Protein 1URX (pdb70)

GO terms:
  GO:0005576 extracellular region (C, IDA)
  GO:0033916 beta-agarase activity (F, IDA)
  GO:0005975 carbohydrate metabolic process (P, IDA)

CATH classification: 2.60.120.200

Structure (mmCIF, N/CA/C/O backbone):
data_1URX
#
_entry.id   1URX
#
_cell.length_a   51.380
_cell.length_b   51.380
_cell.length_c   205.360
_cell.angle_alpha   90.00
_cell.angle_beta   90.00
_cell.angle_gamma   120.00
#
_symmetry.space_group_name_H-M   'P 32 2 1'
#
loop_
_entity.id
_entity.type
_entity.pdbx_description
1 polymer 'BETA-AGARASE A'
2 branched 3,6-anhydro-alpha-L-galactopyranose-(1-3)-beta-D-galactopyranose-(1-4)-3,6-anhydro-alpha-L-galactopyranose-(1-3)-alpha-D-galactopyranose
3 branched 3,6-anhydro-alpha-L-galactopyranose-(1-3)-beta-D-galactopyranose-(1-4)-3,6-anhydro-alpha-L-galactopyranose-(1-3)-beta-D-galactopyranose-(1-4)-3,6-anhydro-alpha-L-galactopyranose-(1-3)-beta-D-galactopyranose-(1-4)-3,6-anhydro-alpha-L-galactopyranose
4 non-polymer 'CALCIUM ION'
5 water water
#
loop_
_atom_site.group_PDB
_atom_site.id
_atom_site.type_symbol
_atom_site.label_atom_id
_atom_site.label_alt_id
_atom_site.label_comp_id
_atom_site.label_asym_id
_atom_site.label_entity_id
_atom_site.label_seq_id
_atom_site.pdbx_PDB_ins_code
_atom_site.Cartn_x
_atom_site.Cartn_y
_atom_site.Cartn_z
_atom_site.occupancy
_atom_site.B_iso_or_equiv
_atom_site.auth_seq_id
_atom_site.auth_comp_id
_atom_site.auth_asym_id
_atom_site.auth_atom_id
_atom_site.pdbx_PDB_model_num
ATOM 1 N N . GLN A 1 5 ? -1.139 44.264 8.640 1.00 21.00 21 GLN A N 1
ATOM 2 C CA . GLN A 1 5 ? -0.577 43.227 9.577 1.00 20.88 21 GLN A CA 1
ATOM 3 C C . GLN A 1 5 ? -0.425 43.733 11.019 1.00 20.34 21 GLN A C 1
ATOM 4 O O . GLN A 1 5 ? -0.320 44.931 11.281 1.00 19.87 21 GLN A O 1
ATOM 10 N N . ASP A 1 6 ? -0.342 42.795 11.977 1.00 19.92 22 ASP A N 1
ATOM 11 C CA . ASP A 1 6 ? -0.227 43.157 13.386 1.00 19.80 22 ASP A CA 1
ATOM 12 C C . ASP A 1 6 ? 0.946 44.036 13.741 1.00 19.34 22 ASP A C 1
ATOM 13 O O . ASP A 1 6 ? 0.859 44.837 14.656 1.00 19.81 22 ASP A O 1
ATOM 18 N N . TRP A 1 7 ? 2.045 43.852 13.019 1.00 19.12 23 TRP A N 1
ATOM 19 C CA . TRP A 1 7 ? 3.281 44.579 13.266 1.00 19.30 23 TRP A CA 1
ATOM 20 C C . TRP A 1 7 ? 3.387 45.906 12.509 1.00 20.54 23 TRP A C 1
ATOM 21 O O . TRP A 1 7 ? 4.422 46.572 12.539 1.00 19.31 23 TRP A O 1
ATOM 32 N N . ASN A 1 8 ? 2.319 46.301 11.818 1.00 21.53 24 ASN A N 1
ATOM 33 C CA . ASN A 1 8 ? 2.328 47.594 11.126 1.00 23.06 24 ASN A CA 1
ATOM 34 C C . ASN A 1 8 ? 2.803 48.711 12.048 1.00 22.21 24 ASN A C 1
ATOM 35 O O . ASN A 1 8 ? 2.290 48.859 13.166 1.00 23.19 24 ASN A O 1
ATOM 40 N N . GLY A 1 9 ? 3.822 49.463 11.608 1.00 23.05 25 GLY A N 1
ATOM 41 C CA . GLY A 1 9 ? 4.360 50.600 12.348 1.00 23.24 25 GLY A CA 1
ATOM 42 C C . GLY A 1 9 ? 5.415 50.296 13.413 1.00 22.89 25 GLY A C 1
ATOM 43 O O . GLY A 1 9 ? 5.982 51.222 14.037 1.00 23.20 25 GLY A O 1
ATOM 44 N N . ILE A 1 10 ? 5.684 49.007 13.626 1.00 21.93 26 ILE A N 1
ATOM 45 C CA . ILE A 1 10 ? 6.752 48.596 14.534 1.00 21.34 26 ILE A CA 1
ATOM 46 C C . ILE A 1 10 ? 8.033 48.494 13.703 1.00 20.71 26 ILE A C 1
ATOM 47 O O . ILE A 1 10 ? 8.099 47.676 12.800 1.00 21.30 26 ILE A O 1
ATOM 52 N N . PRO A 1 11 ? 9.050 49.305 13.980 1.00 21.08 27 PRO A N 1
ATOM 53 C CA . PRO A 1 11 ? 10.269 49.265 13.163 1.00 21.76 27 PRO A CA 1
ATOM 54 C C . PRO A 1 11 ? 10.974 47.911 13.260 1.00 21.11 27 PRO A C 1
ATOM 55 O O . PRO A 1 11 ? 10.895 47.247 14.300 1.00 20.40 27 PRO A O 1
ATOM 59 N N . VAL A 1 12 ? 11.697 47.554 12.221 1.00 20.04 28 VAL A N 1
ATOM 60 C CA . VAL A 1 12 ? 12.675 46.468 12.327 1.00 20.27 28 VAL A CA 1
ATOM 61 C C . VAL A 1 12 ? 13.905 47.024 13.070 1.00 20.67 28 VAL A C 1
ATOM 62 O O . VAL A 1 12 ? 14.447 48.064 12.660 1.00 21.05 28 VAL A O 1
ATOM 66 N N . PRO A 1 13 ? 14.322 46.403 14.185 1.00 20.19 29 PRO A N 1
ATOM 67 C CA . PRO A 1 13 ? 15.373 46.963 15.043 1.00 20.42 29 PRO A CA 1
ATOM 68 C C . PRO A 1 13 ? 16.816 46.822 14.538 1.00 19.92 29 PRO A C 1
ATOM 69 O O . PRO A 1 13 ? 17.690 47.564 15.007 1.00 20.36 29 PRO A O 1
ATOM 73 N N . ALA A 1 14 ? 17.039 45.890 13.623 1.00 20.44 30 ALA A N 1
ATOM 74 C CA . ALA A 1 14 ? 18.342 45.674 13.009 1.00 20.62 30 ALA A CA 1
ATOM 75 C C . ALA A 1 14 ? 18.616 46.723 11.945 1.00 22.20 30 ALA A C 1
ATOM 76 O O . ALA A 1 14 ? 17.703 47.324 11.374 1.00 21.60 30 ALA A O 1
ATOM 78 N N . ASN A 1 15 ? 19.904 46.906 11.686 1.00 23.96 31 ASN A N 1
ATOM 79 C CA . ASN A 1 15 ? 20.397 47.883 10.721 1.00 25.35 31 ASN A CA 1
ATOM 80 C C . ASN A 1 15 ? 20.555 47.200 9.354 1.00 25.36 31 ASN A C 1
ATOM 81 O O . ASN A 1 15 ? 21.397 46.299 9.178 1.00 26.40 31 ASN A O 1
ATOM 86 N N . PRO A 1 16 ? 19.773 47.632 8.371 1.00 26.28 32 PRO A N 1
ATOM 87 C CA . PRO A 1 16 ? 19.772 47.009 7.043 1.00 26.33 32 PRO A CA 1
ATOM 88 C C . PRO A 1 16 ? 20.960 47.457 6.185 1.00 27.20 32 PRO A C 1
ATOM 89 O O . PRO A 1 16 ? 21.136 46.920 5.105 1.00 26.91 32 PRO A O 1
ATOM 93 N N . GLY A 1 17 ? 21.712 48.440 6.671 1.00 28.82 33 GLY A N 1
ATOM 94 C CA . GLY A 1 17 ? 22.849 49.005 5.946 1.00 30.30 33 GLY A CA 1
ATOM 95 C C . GLY A 1 17 ? 22.542 50.432 5.557 1.00 31.43 33 GLY A C 1
ATOM 96 O O . GLY A 1 17 ? 21.373 50.822 5.509 1.00 31.82 33 GLY A O 1
ATOM 97 N N . ASN A 1 18 ? 23.584 51.225 5.302 1.00 32.91 34 ASN A N 1
ATOM 98 C CA . ASN A 1 18 ? 23.386 52.584 4.799 1.00 34.02 34 ASN A CA 1
ATOM 99 C C . ASN A 1 18 ? 22.741 52.539 3.436 1.00 33.51 34 ASN A C 1
ATOM 100 O O . ASN A 1 18 ? 23.105 51.708 2.607 1.00 33.62 34 ASN A O 1
ATOM 105 N N . GLY A 1 19 ? 21.779 53.433 3.210 1.00 33.39 35 GLY A N 1
ATOM 106 C CA . GLY A 1 19 ? 21.035 53.461 1.959 1.00 32.77 35 GLY A CA 1
ATOM 107 C C . GLY A 1 19 ? 20.215 52.227 1.660 1.00 32.16 35 GLY A C 1
ATOM 108 O O . GLY A 1 19 ? 19.893 51.935 0.492 1.00 31.71 35 GLY A O 1
ATOM 109 N N . MET A 1 20 ? 19.869 51.499 2.727 1.00 31.11 36 MET A N 1
ATOM 110 C CA . MET A 1 20 ? 19.051 50.290 2.626 1.00 30.28 36 MET A CA 1
ATOM 111 C C . MET A 1 20 ? 17.826 50.397 3.526 1.00 28.79 36 MET A C 1
ATOM 112 O O . MET A 1 20 ? 17.786 51.190 4.490 1.00 28.77 36 MET A O 1
ATOM 121 N N . THR A 1 21 ? 16.835 49.585 3.198 1.00 27.57 37 THR A N 1
ATOM 122 C CA . THR A 1 21 ? 15.649 49.397 4.031 1.00 27.30 37 THR A CA 1
ATOM 123 C C . THR A 1 21 ? 15.232 47.915 4.105 1.00 26.38 37 THR A C 1
ATOM 124 O O . THR A 1 21 ? 15.831 47.059 3.478 1.00 26.88 37 THR A O 1
ATOM 128 N N . TRP A 1 22 ? 14.205 47.619 4.888 1.00 24.97 38 TRP A N 1
ATOM 129 C CA . TRP A 1 22 ? 13.755 46.233 5.069 1.00 23.76 38 TRP A CA 1
ATOM 130 C C . TRP A 1 22 ? 12.515 45.962 4.272 1.00 23.95 38 TRP A C 1
ATOM 131 O O . TRP A 1 22 ? 11.585 46.784 4.264 1.00 23.97 38 TRP A O 1
ATOM 142 N N . GLN A 1 23 ? 12.475 44.781 3.685 1.00 22.53 39 GLN A N 1
ATOM 143 C CA . GLN A 1 23 ? 11.374 44.318 2.895 1.00 22.88 39 GLN A CA 1
ATOM 144 C C . GLN A 1 23 ? 10.807 42.994 3.398 1.00 21.66 39 GLN A C 1
ATOM 145 O O . GLN A 1 23 ? 11.522 41.975 3.469 1.00 20.11 39 GLN A O 1
ATOM 151 N N . LEU A 1 24 ? 9.509 42.998 3.698 1.00 20.50 40 LEU A N 1
ATOM 152 C CA . LEU A 1 24 ? 8.812 41.801 4.200 1.00 19.85 40 LEU A CA 1
ATOM 153 C C . LEU A 1 24 ? 8.888 40.646 3.207 1.00 18.70 40 LEU A C 1
ATOM 154 O O . LEU A 1 24 ? 8.729 40.835 1.997 1.00 19.23 40 LEU A O 1
ATOM 159 N N . GLN A 1 25 ? 9.161 39.442 3.719 1.00 18.43 41 GLN A N 1
ATOM 160 C CA . GLN A 1 25 ? 9.058 38.184 2.972 1.00 17.20 41 GLN A CA 1
ATOM 161 C C . GLN A 1 25 ? 7.692 37.570 3.253 1.00 17.98 41 GLN A C 1
ATOM 162 O O . GLN A 1 25 ? 7.468 36.979 4.315 1.00 16.92 41 GLN A O 1
ATOM 168 N N . ASP A 1 26 ? 6.767 37.728 2.304 1.00 18.84 42 ASP A N 1
ATOM 169 C CA . ASP A 1 26 ? 5.366 37.357 2.534 1.00 19.56 42 ASP A CA 1
ATOM 170 C C . ASP A 1 26 ? 5.173 35.902 2.902 1.00 18.73 42 ASP A C 1
ATOM 171 O O . ASP A 1 26 ? 4.307 35.596 3.721 1.00 18.83 42 ASP A O 1
ATOM 176 N N . ASN A 1 27 ? 5.956 34.997 2.306 1.00 18.07 43 ASN A N 1
ATOM 177 C CA . ASN A 1 27 ? 5.659 33.580 2.370 1.00 17.57 43 ASN A CA 1
ATOM 178 C C . ASN A 1 27 ? 6.126 32.894 3.660 1.00 15.86 43 ASN A C 1
ATOM 179 O O . ASN A 1 27 ? 5.892 31.721 3.846 1.00 15.78 43 ASN A O 1
ATOM 184 N N . VAL A 1 28 ? 6.755 33.661 4.535 1.00 15.04 44 VAL A N 1
ATOM 185 C CA . VAL A 1 28 ? 7.166 33.139 5.843 1.00 14.84 44 VAL A CA 1
ATOM 186 C C . VAL A 1 28 ? 6.757 34.087 6.953 1.00 14.34 44 VAL A C 1
ATOM 187 O O . VAL A 1 28 ? 7.268 34.008 8.059 1.00 13.61 44 VAL A O 1
ATOM 191 N N . SER A 1 29 ? 5.842 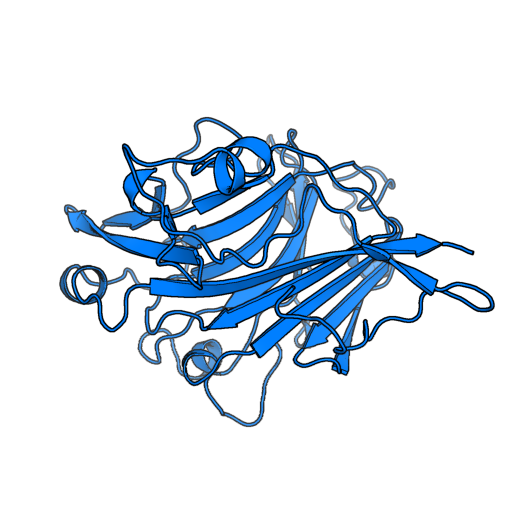35.018 6.653 1.00 13.91 45 SER A N 1
ATOM 192 C CA . SER A 1 29 ? 5.301 35.931 7.617 1.00 13.67 45 SER A CA 1
ATOM 193 C C . SER A 1 29 ? 3.785 35.630 7.748 1.00 14.09 45 SER A C 1
ATOM 194 O O . SER A 1 29 ? 3.130 35.210 6.795 1.00 14.32 45 SER A O 1
ATOM 197 N N . ASP A 1 30 ? 3.259 35.834 8.936 1.00 13.78 46 ASP A N 1
ATOM 198 C CA . ASP A 1 30 ? 1.851 35.510 9.207 1.00 14.18 46 ASP A CA 1
ATOM 199 C C . ASP A 1 30 ? 1.397 36.243 10.486 1.00 15.12 46 ASP A C 1
ATOM 200 O O . ASP A 1 30 ? 2.095 36.244 11.516 1.00 13.95 46 ASP A O 1
ATOM 205 N N . SER A 1 31 ? 0.260 36.944 10.411 1.00 14.64 47 SER A N 1
ATOM 206 C CA . SER A 1 31 ? -0.350 37.535 11.603 1.00 14.57 47 SER A CA 1
ATOM 207 C C . SER A 1 31 ? -1.259 36.518 12.318 1.00 14.41 47 SER A C 1
ATOM 208 O O . SER A 1 31 ? -1.722 36.806 13.415 1.00 14.72 47 SER A O 1
ATOM 211 N N . PHE A 1 32 ? -1.487 35.373 11.696 1.00 14.79 48 PHE A N 1
ATOM 212 C CA . PHE A 1 32 ? -2.287 34.247 12.248 1.00 15.19 48 PHE A CA 1
ATOM 213 C C . PHE A 1 32 ? -3.722 34.699 12.611 1.00 17.39 48 PHE A C 1
ATOM 214 O O . PHE A 1 32 ? -4.362 34.149 13.516 1.00 17.78 48 PHE A O 1
ATOM 222 N N . ASN A 1 33 ? -4.219 35.710 11.897 1.00 17.37 49 ASN A N 1
ATOM 223 C CA . ASN A 1 33 ? -5.544 36.243 12.203 1.00 18.90 49 ASN A CA 1
ATOM 224 C C . ASN A 1 33 ? -6.626 35.480 11.440 1.00 18.85 49 ASN A C 1
ATOM 225 O O . ASN A 1 33 ? -7.390 36.063 10.631 1.00 20.23 49 ASN A O 1
ATOM 230 N N . TYR A 1 34 ? -6.671 34.175 11.691 1.00 18.31 50 TYR A N 1
ATOM 231 C CA . TYR A 1 34 ? -7.652 33.256 11.137 1.00 18.25 50 TYR A CA 1
ATOM 232 C C . TYR A 1 34 ? -7.814 32.071 12.081 1.00 18.49 50 TYR A C 1
ATOM 233 O O . TYR A 1 34 ? -6.959 31.794 12.951 1.00 17.16 50 TYR A O 1
ATOM 242 N N . THR A 1 35 ? -8.934 31.375 11.949 1.00 18.39 51 THR A N 1
ATOM 243 C CA . THR A 1 35 ? -9.209 30.232 12.794 1.00 17.54 51 THR A CA 1
ATOM 244 C C . THR A 1 35 ? -8.932 28.941 12.047 1.00 18.45 51 THR A C 1
ATOM 245 O O . THR A 1 35 ? -9.397 28.742 10.942 1.00 19.53 51 THR A O 1
ATOM 249 N N . SER A 1 36 ? -8.174 28.035 12.658 1.00 17.23 52 SER A N 1
ATOM 250 C CA . SER A 1 36 ? -7.826 26.790 11.996 1.00 17.69 52 SER A CA 1
ATOM 251 C C . SER A 1 36 ? -7.463 25.700 13.001 1.00 18.08 52 SER A C 1
ATOM 252 O O . SER A 1 36 ? -7.125 25.989 14.132 1.00 18.61 52 SER A O 1
ATOM 255 N N . SER A 1 37 ? -7.511 24.453 12.566 1.00 18.23 53 SER A N 1
ATOM 256 C CA . SER A 1 37 ? -7.219 23.291 13.398 1.00 19.10 53 SER A CA 1
ATOM 257 C C . SER A 1 37 ? -7.243 22.036 12.534 1.00 19.66 53 SER A C 1
ATOM 258 O O . SER A 1 37 ? -7.553 22.130 11.347 1.00 19.19 53 SER A O 1
ATOM 261 N N . GLU A 1 38 ? -6.963 20.872 13.122 1.00 20.89 54 GLU A N 1
ATOM 262 C CA . GLU A 1 38 ? -7.096 19.577 12.429 1.00 22.20 54 GLU A CA 1
ATOM 263 C C . GLU A 1 38 ? -8.522 19.511 11.809 1.00 22.35 54 GLU A C 1
ATOM 264 O O . GLU A 1 38 ? -9.510 19.832 12.466 1.00 22.15 54 GLU A O 1
ATOM 274 N N . GLY A 1 39 ? -8.584 19.197 10.518 1.00 22.99 55 GLY A N 1
ATOM 275 C CA . GLY A 1 39 ? -9.837 19.163 9.766 1.00 22.77 55 GLY A CA 1
ATOM 276 C C . GLY A 1 39 ? -10.397 20.503 9.302 1.00 22.77 55 GLY A C 1
ATOM 277 O O . GLY A 1 39 ? -11.470 20.552 8.696 1.00 22.26 55 GLY A O 1
ATOM 278 N N . ASN A 1 40 ? -9.674 21.590 9.572 1.00 20.79 56 ASN A N 1
ATOM 279 C CA . ASN A 1 40 ? -10.068 22.962 9.235 1.00 20.70 56 ASN A CA 1
ATOM 280 C C . ASN A 1 40 ? -8.782 23.746 8.994 1.00 20.02 56 ASN A C 1
ATOM 281 O O . ASN A 1 40 ? -8.482 24.696 9.702 1.00 20.56 56 ASN A O 1
ATOM 286 N N . ARG A 1 41 ? -8.042 23.336 7.968 1.00 20.22 57 ARG A N 1
ATOM 287 C CA . ARG A 1 41 ? -6.761 23.957 7.635 1.00 20.38 57 ARG A CA 1
ATOM 288 C C . ARG A 1 41 ? -6.961 24.794 6.362 1.00 20.61 57 ARG A C 1
ATOM 289 O O . ARG A 1 41 ? -7.008 24.217 5.269 1.00 21.99 57 ARG A O 1
ATOM 303 N N . PRO A 1 42 ? -7.062 26.111 6.497 1.00 20.81 58 PRO A N 1
ATOM 304 C CA . PRO A 1 42 ? -7.302 26.990 5.345 1.00 21.21 58 PRO A CA 1
ATOM 305 C C . PRO A 1 42 ? -6.015 27.267 4.548 1.00 21.45 58 PRO A C 1
ATOM 306 O O . PRO A 1 42 ? -4.921 26.971 5.035 1.00 20.06 58 PRO A O 1
ATOM 310 N N . THR A 1 43 ? -6.160 27.832 3.343 1.00 21.77 59 THR A N 1
ATOM 311 C CA . THR A 1 43 ? -5.020 28.223 2.521 1.00 22.34 59 THR A C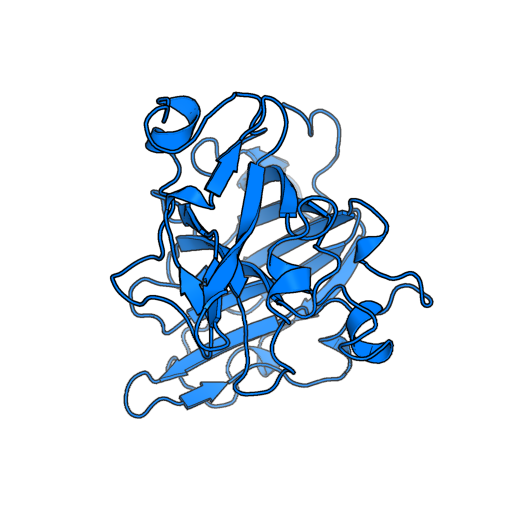A 1
ATOM 312 C C . THR A 1 43 ? -4.089 29.194 3.194 1.00 20.98 59 THR A C 1
ATOM 313 O O . THR A 1 43 ? -2.876 29.101 2.970 1.00 21.74 59 THR A O 1
ATOM 317 N N . ALA A 1 44 ? -4.623 30.117 4.001 1.00 20.24 60 ALA A N 1
ATOM 318 C CA . ALA A 1 44 ? -3.835 31.119 4.719 1.00 19.90 60 ALA A CA 1
ATOM 319 C C . ALA A 1 44 ? -2.785 30.444 5.587 1.00 19.17 60 ALA A C 1
ATOM 320 O O . ALA A 1 44 ? -1.746 31.026 5.838 1.00 20.35 60 ALA A O 1
ATOM 322 N N . PHE A 1 45 ? -3.093 29.239 6.051 1.00 17.44 61 PHE A N 1
ATOM 323 C CA . PHE A 1 45 ? -2.156 28.421 6.799 1.00 17.68 61 PHE A CA 1
ATOM 324 C C . PHE A 1 45 ? -1.363 27.465 5.890 1.00 17.60 61 PHE A C 1
ATOM 325 O O . PHE A 1 45 ? -0.127 27.458 5.933 1.00 17.61 61 PHE A O 1
ATOM 333 N N . THR A 1 46 ? -2.022 26.656 5.059 1.00 16.86 62 THR A N 1
ATOM 334 C CA . THR A 1 46 ? -1.337 25.527 4.373 1.00 17.30 62 THR A CA 1
ATOM 335 C C . THR A 1 46 ? -0.408 25.966 3.252 1.00 16.18 62 THR A C 1
ATOM 336 O O . THR A 1 46 ? 0.430 25.195 2.806 1.00 17.74 62 THR A O 1
ATOM 340 N N . SER A 1 47 ? -0.570 27.185 2.816 1.00 16.40 63 SER A N 1
ATOM 341 C CA . SER A 1 47 ? 0.320 27.750 1.798 1.00 17.32 63 SER A CA 1
ATOM 342 C C . SER A 1 47 ? 1.691 27.998 2.391 1.00 16.78 63 SER A C 1
ATOM 343 O O . SER A 1 47 ? 2.672 28.107 1.646 1.00 16.88 63 SER A O 1
ATOM 346 N N . LYS A 1 48 ? 1.754 28.193 3.710 1.00 15.90 64 LYS A N 1
ATOM 347 C CA . LYS A 1 48 ? 3.007 28.614 4.358 1.00 15.36 64 LYS A CA 1
ATOM 348 C C . LYS A 1 48 ? 3.560 27.633 5.367 1.00 15.56 64 LYS A C 1
ATOM 349 O O . LYS A 1 48 ? 4.793 27.601 5.572 1.00 14.78 64 LYS A O 1
ATOM 355 N N . TRP A 1 49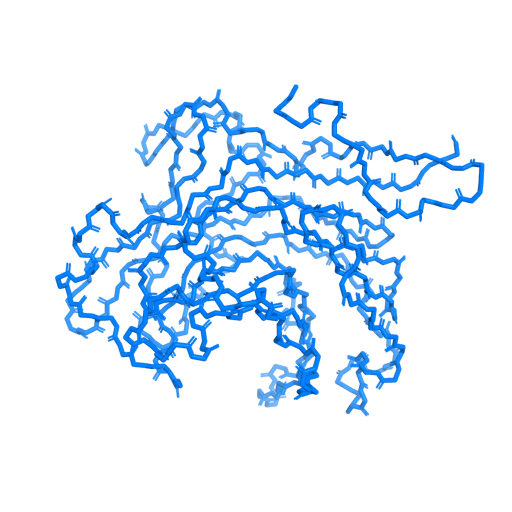 ? 2.687 26.840 5.993 1.00 13.64 65 TRP A N 1
ATOM 356 C CA . TRP A 1 49 ? 3.076 26.050 7.175 1.00 14.53 65 TRP A CA 1
ATOM 357 C C . TRP A 1 49 ? 2.542 24.631 7.088 1.00 14.50 65 TRP A C 1
ATOM 358 O O . TRP A 1 49 ? 1.495 24.385 6.460 1.00 15.62 65 TRP A O 1
ATOM 369 N N . LYS A 1 50 ? 3.229 23.705 7.738 1.00 14.46 66 LYS A N 1
ATOM 370 C CA . LYS A 1 50 ? 2.692 22.375 8.012 1.00 13.90 66 LYS A CA 1
ATOM 371 C C . LYS A 1 50 ? 2.820 22.088 9.496 1.00 13.73 66 LYS A C 1
ATOM 372 O O . LYS A 1 50 ? 3.741 22.577 10.118 1.00 13.07 66 LYS A O 1
ATOM 378 N N . PRO A 1 51 ? 1.882 21.380 10.101 1.00 13.79 67 PRO A N 1
ATOM 379 C CA . PRO A 1 51 ? 1.931 21.138 11.548 1.00 13.51 67 PRO A CA 1
ATOM 380 C C . PRO A 1 51 ? 2.756 19.917 11.948 1.00 13.46 67 PRO A C 1
ATOM 381 O O . PRO A 1 51 ? 2.333 19.043 12.734 1.00 12.41 67 PRO A O 1
ATOM 385 N N . SER A 1 52 ? 3.965 19.836 11.401 1.00 12.49 68 SER A N 1
ATOM 386 C CA . SER A 1 52 ? 4.815 18.705 11.613 1.00 13.31 68 SER A CA 1
ATOM 387 C C . SER A 1 52 ? 6.243 19.143 11.504 1.00 12.31 68 SER A C 1
ATOM 388 O O . SER A 1 52 ? 6.524 20.249 11.017 1.00 12.94 68 SER A O 1
ATOM 391 N N . TYR A 1 53 ? 7.105 18.254 11.978 1.00 12.99 69 TYR A N 1
ATOM 392 C CA . TYR A 1 53 ? 8.560 18.425 11.894 1.00 13.08 69 TYR A CA 1
ATOM 393 C C . TYR A 1 53 ? 8.985 18.308 10.436 1.00 13.78 69 TYR A C 1
ATOM 394 O O . TYR A 1 53 ? 8.154 17.983 9.568 1.00 14.38 69 TYR A O 1
ATOM 403 N N . ILE A 1 54 ? 10.260 18.602 10.137 1.00 14.28 70 ILE A N 1
ATOM 404 C CA . ILE A 1 54 ? 10.719 18.632 8.729 1.00 14.27 70 ILE A CA 1
ATOM 405 C C . ILE A 1 54 ? 10.816 17.244 8.101 1.00 14.70 70 ILE A C 1
ATOM 406 O O . ILE A 1 54 ? 10.960 17.115 6.886 1.00 15.61 70 ILE A O 1
ATOM 411 N N . ASN A 1 55 ? 10.783 16.206 8.927 1.00 14.39 71 ASN A N 1
ATOM 412 C CA . ASN A 1 55 ? 10.797 14.817 8.494 1.00 15.74 71 ASN A CA 1
ATOM 413 C C . ASN A 1 55 ? 10.013 13.996 9.539 1.00 16.64 71 ASN A C 1
ATOM 414 O O . ASN A 1 55 ? 9.309 14.591 10.374 1.00 16.11 71 ASN A O 1
ATOM 419 N N . GLY A 1 56 ? 10.141 12.674 9.484 1.00 17.37 72 GLY A N 1
ATOM 420 C CA . GLY A 1 56 ? 9.390 11.744 10.329 1.00 17.14 72 GLY A CA 1
ATOM 421 C C . GLY A 1 56 ? 9.743 11.678 11.816 1.00 17.28 72 GLY A C 1
ATOM 422 O O . GLY A 1 56 ? 9.025 11.018 12.596 1.00 18.46 72 GLY A O 1
ATOM 423 N N . TRP A 1 57 ? 10.832 12.328 12.249 1.00 16.50 73 TRP A N 1
ATOM 424 C CA . TRP A 1 57 ? 11.226 12.292 13.657 1.00 16.64 73 TRP A CA 1
ATOM 425 C C . TRP A 1 57 ? 10.105 12.882 14.510 1.00 16.22 73 TRP A C 1
ATOM 426 O O . TRP A 1 57 ? 9.510 13.860 14.120 1.00 15.76 73 TRP A O 1
ATOM 437 N N . THR A 1 58 ? 9.833 12.256 15.651 1.00 16.54 74 THR A N 1
ATOM 438 C CA . THR A 1 58 ? 8.748 12.705 16.535 1.00 16.31 74 THR A CA 1
ATOM 439 C C . THR A 1 58 ? 9.235 13.506 17.750 1.00 15.20 74 THR A C 1
ATOM 440 O O . THR A 1 58 ? 8.457 13.863 18.586 1.00 14.30 74 THR A O 1
ATOM 444 N N . GLY A 1 59 ? 10.525 13.823 17.826 1.00 13.88 75 GLY A N 1
ATOM 445 C CA . GLY A 1 59 ? 11.008 14.726 18.867 1.00 13.30 75 GLY A CA 1
ATOM 446 C C . GLY A 1 59 ? 11.918 14.071 19.901 1.00 13.36 75 GLY A C 1
ATOM 447 O O . GLY A 1 59 ? 12.021 12.831 19.966 1.00 13.58 75 GLY A O 1
ATOM 448 N N . PRO A 1 60 ? 12.584 14.879 20.723 1.00 12.54 76 PRO A N 1
ATOM 449 C CA . PRO A 1 60 ? 13.561 14.351 21.667 1.00 13.07 76 PRO A CA 1
ATOM 450 C C . PRO A 1 60 ? 12.905 13.930 22.985 1.00 13.27 76 PRO A C 1
ATOM 451 O O . PRO A 1 60 ? 11.864 14.467 23.344 1.00 13.48 76 PRO A O 1
ATOM 455 N N . GLY A 1 61 ? 13.524 12.989 23.689 1.00 13.43 77 GLY A N 1
ATOM 456 C CA . GLY A 1 61 ? 13.163 12.719 25.064 1.00 13.91 77 GLY A CA 1
ATOM 457 C C . GLY A 1 61 ? 11.749 12.174 25.133 1.00 13.19 77 GLY A C 1
ATOM 458 O O . GLY A 1 61 ? 11.443 11.131 24.520 1.00 14.88 77 GLY A O 1
ATOM 459 N N . SER A 1 62 ? 10.893 12.921 25.824 1.00 13.09 78 SER A N 1
ATOM 460 C CA . SER A 1 62 ? 9.502 12.530 26.078 1.00 12.40 78 SER A CA 1
ATOM 461 C C . SER A 1 62 ? 8.487 13.245 25.183 1.00 11.76 78 SER A C 1
ATOM 462 O O . SER A 1 62 ? 7.282 13.230 25.447 1.00 12.77 78 SER A O 1
ATOM 465 N N . THR A 1 63 ? 8.992 13.829 24.088 1.00 11.88 79 THR A N 1
ATOM 466 C CA . THR A 1 63 ? 8.222 14.567 23.112 1.00 12.41 79 THR A CA 1
ATOM 467 C C . THR A 1 63 ? 7.588 13.606 22.146 1.00 12.73 79 THR A C 1
ATOM 468 O O . THR A 1 63 ? 8.251 12.636 21.714 1.00 13.53 79 THR A O 1
ATOM 472 N N . ILE A 1 64 ? 6.354 13.906 21.758 1.00 11.96 80 ILE A N 1
ATOM 473 C CA . ILE A 1 64 ? 5.725 13.273 20.608 1.00 12.58 80 ILE A CA 1
ATOM 474 C C . ILE A 1 64 ? 5.057 14.337 19.749 1.00 12.63 80 ILE A C 1
ATOM 475 O O . ILE A 1 64 ? 3.957 14.813 19.997 1.00 12.11 80 ILE A O 1
ATOM 480 N N . PHE A 1 65 ? 5.762 14.762 18.711 1.00 12.64 81 PHE A N 1
ATOM 481 C CA . PHE A 1 65 ? 5.190 15.753 17.830 1.00 12.57 81 PHE A CA 1
ATOM 482 C C . PHE A 1 65 ? 3.867 15.216 17.235 1.00 12.66 81 PHE A C 1
ATOM 483 O O . PHE A 1 65 ? 3.758 14.041 16.837 1.00 13.58 81 PHE A O 1
ATOM 491 N N . ASN A 1 66 ? 2.868 16.070 17.145 1.00 12.66 82 ASN A N 1
ATOM 492 C CA . ASN A 1 66 ? 1.517 15.635 16.816 1.00 14.12 82 ASN A CA 1
ATOM 493 C C . ASN A 1 66 ? 0.710 16.773 16.197 1.00 13.75 82 ASN A C 1
ATOM 494 O O . ASN A 1 66 ? 0.633 17.864 16.760 1.00 12.89 82 ASN A O 1
ATOM 499 N N . ALA A 1 67 ? 0.171 16.553 14.991 1.00 13.48 83 ALA A N 1
ATOM 500 C CA . ALA A 1 67 ? -0.441 17.625 14.219 1.00 13.95 83 ALA A CA 1
ATOM 501 C C . ALA A 1 67 ? -1.589 18.390 14.862 1.00 14.14 83 ALA A C 1
ATOM 502 O O . ALA A 1 67 ? -1.711 19.605 14.679 1.00 13.49 83 ALA A O 1
ATOM 504 N N . PRO A 1 68 ? -2.472 17.698 15.578 1.00 14.45 84 PRO A N 1
ATOM 505 C CA . PRO A 1 68 ? -3.594 18.411 16.226 1.00 14.24 84 PRO A CA 1
ATOM 506 C C . PRO A 1 68 ? -3.179 19.489 17.213 1.00 13.54 84 PRO A C 1
ATOM 507 O O . PRO A 1 68 ? -3.954 20.378 17.473 1.00 13.87 84 PRO A O 1
ATOM 511 N N . GLN A 1 69 ? -1.958 19.416 17.756 1.00 13.25 85 GLN A N 1
ATOM 512 C CA . GLN A 1 69 ? -1.569 20.378 18.764 1.00 12.59 85 GLN A CA 1
ATOM 513 C C . GLN A 1 69 ? -1.002 21.690 18.184 1.00 12.90 85 GLN A C 1
ATOM 514 O O . GLN A 1 69 ? -0.530 22.546 18.928 1.00 12.12 85 GLN A O 1
ATOM 520 N N . ALA A 1 70 ? -1.056 21.857 16.863 1.00 12.66 86 ALA A N 1
ATOM 521 C CA . ALA A 1 70 ? -0.873 23.171 16.265 1.00 12.56 86 ALA A CA 1
ATOM 522 C C . ALA A 1 70 ? -2.217 23.638 15.725 1.00 13.48 86 ALA A C 1
ATOM 523 O O . ALA A 1 70 ? -2.817 22.927 14.962 1.00 14.15 86 ALA A O 1
ATOM 525 N N . TRP A 1 71 ? -2.631 24.833 16.104 1.00 12.35 87 TRP A N 1
ATOM 526 C CA . TRP A 1 71 ? -3.911 25.431 15.649 1.00 13.63 87 TRP A CA 1
ATOM 527 C C . TRP A 1 71 ? -3.934 26.934 15.831 1.00 14.42 87 TRP A C 1
ATOM 528 O O . TRP A 1 71 ? -3.062 27.465 16.458 1.00 14.34 87 TRP A O 1
ATOM 539 N N . THR A 1 72 ? -4.909 27.651 15.239 1.00 14.37 88 THR A N 1
ATOM 540 C CA . THR A 1 72 ? -5.040 29.091 15.426 1.00 14.81 88 THR A CA 1
ATOM 541 C C . THR A 1 72 ? -6.452 29.484 15.821 1.00 15.47 88 THR A C 1
ATOM 542 O O . THR A 1 72 ? -7.394 28.774 15.483 1.00 15.31 88 THR A O 1
ATOM 546 N N . ASN A 1 73 ? -6.585 30.603 16.530 1.00 16.42 89 ASN A N 1
ATOM 547 C CA . ASN A 1 73 ? -7.864 30.947 17.210 1.00 16.49 89 ASN A CA 1
ATOM 548 C C . ASN A 1 73 ? -8.494 32.239 16.701 1.00 17.21 89 ASN A C 1
ATOM 549 O O . ASN A 1 73 ? -9.353 32.819 17.369 1.00 18.52 89 ASN A O 1
ATOM 554 N N . GLY A 1 74 ? -8.076 32.691 15.538 1.00 17.17 90 GLY A N 1
ATOM 555 C CA . GLY A 1 74 ? -8.578 33.924 14.965 1.00 17.69 90 GLY A CA 1
ATOM 556 C C . GLY A 1 74 ? -7.663 35.101 15.148 1.00 17.79 90 GLY A C 1
ATOM 557 O O . GLY A 1 74 ? -7.805 36.092 14.455 1.00 18.48 90 GLY A O 1
ATOM 558 N N . SER A 1 75 ? -6.689 34.999 16.060 1.00 17.05 91 SER A N 1
ATOM 559 C CA . SER A 1 75 ? -5.718 36.054 16.266 1.00 16.34 91 SER A CA 1
ATOM 560 C C . SER A 1 75 ? -4.292 35.514 16.542 1.00 15.30 91 SER A C 1
ATOM 561 O O . SER A 1 75 ? -3.345 36.215 16.274 1.00 14.81 91 SER A O 1
ATOM 564 N N . GLN A 1 76 ? -4.165 34.305 17.082 1.00 14.34 92 GLN A N 1
ATOM 565 C CA . GLN A 1 76 ? -2.853 33.742 17.447 1.00 14.01 92 GLN A CA 1
ATOM 566 C C . GLN A 1 76 ? -2.712 32.269 17.080 1.00 14.24 92 GLN A C 1
ATOM 567 O O . GLN A 1 76 ? -3.695 31.511 17.008 1.00 13.31 92 GLN A O 1
ATOM 573 N N . LEU A 1 77 ? -1.465 31.861 16.849 1.00 13.21 93 LEU A N 1
ATOM 574 C CA . LEU A 1 77 ? -1.082 30.479 16.743 1.00 12.43 93 LEU A CA 1
ATOM 575 C C . LEU A 1 77 ? -0.915 29.933 18.148 1.00 13.41 93 LEU A C 1
ATOM 576 O O . LEU A 1 77 ? -0.247 30.561 18.963 1.00 11.78 93 LEU A O 1
ATOM 581 N N . ALA A 1 78 ? -1.518 28.762 18.379 1.00 12.96 94 ALA A N 1
ATOM 582 C CA . ALA A 1 78 ? -1.329 27.938 19.561 1.00 12.75 94 ALA A CA 1
ATOM 583 C C . ALA A 1 78 ? -0.423 26.768 19.227 1.00 12.51 94 ALA A C 1
ATOM 584 O O . ALA A 1 78 ? -0.750 25.944 18.367 1.00 13.35 94 ALA A O 1
ATOM 586 N N . ILE A 1 79 ? 0.711 26.713 19.919 1.00 12.00 95 ILE A N 1
ATOM 587 C CA . ILE A 1 79 ? 1.567 25.532 19.945 1.00 11.51 95 ILE A CA 1
ATOM 588 C C . ILE A 1 79 ? 1.295 24.903 21.310 1.00 11.15 95 ILE A C 1
ATOM 589 O O . ILE A 1 79 ? 1.740 25.433 22.330 1.00 11.51 95 ILE A O 1
ATOM 594 N N . GLN A 1 80 ? 0.542 23.799 21.316 1.00 11.14 96 GLN A N 1
ATOM 595 C CA . GLN A 1 80 ? 0.016 23.229 22.549 1.00 11.11 96 GLN A CA 1
ATOM 596 C C . GLN A 1 80 ? 0.679 21.930 22.914 1.00 11.28 96 GLN A C 1
ATOM 597 O O . GLN A 1 80 ? 1.156 21.178 22.040 1.00 11.48 96 GLN A O 1
ATOM 603 N N . ALA A 1 81 ? 0.680 21.636 24.213 1.00 11.14 97 ALA A N 1
ATOM 604 C CA . ALA A 1 81 ? 1.075 20.315 24.696 1.00 10.88 97 ALA A CA 1
ATOM 605 C C . ALA A 1 81 ? -0.129 19.600 25.286 1.00 11.65 97 ALA A C 1
ATOM 606 O O . ALA A 1 81 ? -1.069 20.226 25.733 1.00 12.77 97 ALA A O 1
ATOM 608 N N . GLN A 1 82 ? -0.082 18.275 25.246 1.00 11.63 98 GLN A N 1
ATOM 609 C CA . GLN A 1 82 ? -1.126 17.439 25.863 1.00 12.53 98 GLN A CA 1
ATOM 610 C C . GLN A 1 82 ? -0.520 16.219 26.527 1.00 12.31 98 GLN A C 1
ATOM 611 O O . GLN A 1 82 ? 0.606 15.794 26.223 1.00 12.44 98 GLN A O 1
ATOM 617 N N . PRO A 1 83 ? -1.258 15.619 27.453 1.00 12.54 99 PRO A N 1
ATOM 618 C CA . PRO A 1 83 ? -0.815 14.363 28.053 1.00 13.59 99 PRO A CA 1
ATOM 619 C C . PRO A 1 83 ? -0.813 13.269 27.016 1.00 13.18 99 PRO A C 1
ATOM 620 O O . PRO A 1 83 ? -1.770 13.163 26.267 1.00 14.62 99 PRO A O 1
ATOM 624 N N . ALA A 1 84 ? 0.241 12.463 26.990 1.00 13.18 100 ALA A N 1
ATOM 625 C CA . ALA A 1 84 ? 0.273 11.280 26.110 1.00 14.95 100 ALA A CA 1
ATOM 626 C C . ALA A 1 84 ? 0.307 9.968 26.877 1.00 15.33 100 ALA A C 1
ATOM 627 O O . ALA A 1 84 ? 0.249 8.859 26.259 1.00 16.64 100 ALA A O 1
ATOM 629 N N . GLY A 1 85 ? 0.332 10.048 28.210 1.00 16.64 101 GLY A N 1
ATOM 630 C CA . GLY A 1 85 ? 0.479 8.860 29.040 1.00 16.94 101 GLY A CA 1
ATOM 631 C C . GLY A 1 85 ? 1.912 8.376 29.042 1.00 18.92 101 GLY A C 1
ATOM 632 O O . GLY A 1 85 ? 2.744 8.856 28.249 1.00 16.67 101 GLY A O 1
ATOM 633 N N . ASN A 1 86 ? 2.227 7.442 29.939 1.00 19.37 102 ASN A N 1
ATOM 634 C CA . ASN A 1 86 ? 3.556 6.821 29.977 1.00 20.70 102 ASN A CA 1
ATOM 635 C C . ASN A 1 86 ? 4.684 7.864 30.142 1.00 19.36 102 ASN A C 1
ATOM 636 O O . ASN A 1 86 ? 5.791 7.685 29.626 1.00 19.42 102 ASN A O 1
ATOM 641 N N . GLY A 1 87 ? 4.397 8.941 30.881 1.00 17.58 103 GLY A N 1
ATOM 642 C CA . GLY A 1 87 ? 5.355 9.980 31.170 1.00 17.32 103 GLY A CA 1
ATOM 643 C C . GLY A 1 87 ? 5.679 10.917 30.008 1.00 16.25 103 GLY A C 1
ATOM 644 O O . GLY A 1 87 ? 6.638 11.705 30.116 1.00 16.14 103 GLY A O 1
ATOM 645 N N . LYS A 1 88 ? 4.904 10.820 28.931 1.00 15.59 104 LYS A N 1
ATOM 646 C CA . LYS A 1 88 ? 5.202 11.584 27.704 1.00 14.55 104 LYS A CA 1
ATOM 647 C C . LYS A 1 88 ? 4.129 12.637 27.426 1.00 13.89 104 LYS A C 1
ATOM 648 O O . LYS A 1 88 ? 3.048 12.663 28.058 1.00 13.96 104 LYS A O 1
ATOM 654 N N . SER A 1 89 ? 4.400 13.498 26.451 1.00 12.47 105 SER A N 1
ATOM 655 C CA . SER A 1 89 ? 3.482 14.511 25.987 1.00 10.84 105 SER A CA 1
ATOM 656 C C . SER A 1 89 ? 3.293 14.361 24.474 1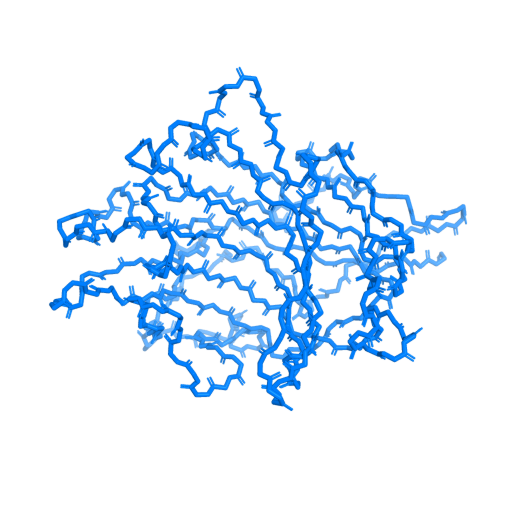.00 11.71 105 SER A C 1
ATOM 657 O O . SER A 1 89 ? 4.199 13.860 23.773 1.00 12.41 105 SER A O 1
ATOM 660 N N . TYR A 1 90 ? 2.170 14.856 23.994 1.00 10.91 106 TYR A N 1
ATOM 661 C CA . TYR A 1 90 ? 1.960 15.205 22.591 1.00 10.80 106 TYR A CA 1
ATOM 662 C C . TYR A 1 90 ? 2.339 16.684 22.478 1.00 12.10 106 TYR A C 1
ATOM 663 O O . TYR A 1 90 ? 2.037 17.473 23.371 1.00 11.95 106 TYR A O 1
ATOM 672 N N . ASN A 1 91 ? 2.979 17.084 21.381 1.00 11.52 107 ASN A N 1
ATOM 673 C CA . ASN A 1 91 ? 3.601 18.403 21.272 1.00 11.92 107 ASN A CA 1
ATOM 674 C C . ASN A 1 91 ? 3.370 19.059 19.930 1.00 11.99 107 ASN A C 1
ATOM 675 O O . ASN A 1 91 ? 3.616 18.463 18.878 1.00 12.84 107 ASN A O 1
ATOM 680 N N . GLY A 1 92 ? 2.906 20.289 19.979 1.00 11.11 108 GLY A N 1
ATOM 681 C CA . GLY A 1 92 ? 2.669 21.040 18.780 1.00 11.21 108 GLY A CA 1
ATOM 682 C C . GLY A 1 92 ? 3.966 21.524 18.145 1.00 10.22 108 GLY A C 1
ATOM 683 O O . GLY A 1 92 ? 4.951 21.715 18.815 1.00 9.79 108 GLY A O 1
ATOM 684 N N . ILE A 1 93 ? 3.909 21.674 16.831 1.00 10.92 109 ILE A N 1
ATOM 685 C CA . ILE A 1 93 ? 5.006 22.118 16.018 1.00 11.47 109 ILE A CA 1
ATOM 686 C C . ILE A 1 93 ? 4.433 22.589 14.683 1.00 11.49 109 ILE A C 1
ATOM 687 O O . ILE A 1 93 ? 3.558 21.932 14.100 1.00 11.46 109 ILE A O 1
ATOM 692 N N . ILE A 1 94 ? 4.976 23.701 14.172 1.00 11.30 110 ILE A N 1
ATOM 693 C CA . ILE A 1 94 ? 4.858 23.989 12.740 1.00 10.92 110 ILE A CA 1
ATOM 694 C C . ILE A 1 94 ? 6.217 24.186 12.121 1.00 11.90 110 ILE A C 1
ATOM 695 O O . ILE A 1 94 ? 7.160 24.600 12.780 1.00 10.23 110 ILE A O 1
ATOM 700 N N . THR A 1 95 ? 6.285 23.895 10.828 1.00 11.75 111 THR A N 1
ATOM 701 C CA . THR A 1 95 ? 7.499 24.191 10.048 1.00 12.38 111 THR A CA 1
ATOM 702 C C . THR A 1 95 ? 7.128 24.881 8.751 1.00 12.48 111 THR A C 1
ATOM 703 O O . THR A 1 95 ? 6.050 24.665 8.236 1.00 13.21 111 THR A O 1
ATOM 707 N N . SER A 1 96 ? 8.033 25.721 8.236 1.00 13.40 112 SER A N 1
ATOM 708 C CA . SER A 1 96 ? 7.788 26.448 6.989 1.00 12.96 112 SER A CA 1
ATOM 709 C C . SER A 1 96 ? 7.851 25.562 5.738 1.00 12.66 112 SER A C 1
ATOM 710 O O . SER A 1 96 ? 8.663 24.633 5.620 1.00 13.69 112 SER A O 1
ATOM 713 N N . LYS A 1 97 ? 6.976 25.874 4.789 1.00 13.70 113 LYS A N 1
ATOM 714 C CA . LYS A 1 97 ? 6.976 25.173 3.505 1.00 14.06 113 LYS A CA 1
ATOM 715 C C . LYS A 1 97 ? 7.980 25.828 2.567 1.00 14.56 113 LYS A C 1
ATOM 716 O O . LYS A 1 97 ? 8.276 25.282 1.511 1.00 15.04 113 LYS A O 1
ATOM 722 N N . ASN A 1 98 ? 8.448 27.004 2.946 1.00 13.31 114 ASN A N 1
ATOM 723 C CA . ASN A 1 98 ? 9.451 27.767 2.178 1.00 13.77 114 ASN A CA 1
ATOM 724 C C . ASN A 1 98 ? 10.725 27.955 2.978 1.00 14.06 114 ASN A C 1
ATOM 725 O O . ASN A 1 98 ? 10.680 28.145 4.179 1.00 14.16 114 ASN A O 1
ATOM 730 N N . LYS A 1 99 ? 11.852 27.987 2.266 1.00 12.92 115 LYS A N 1
ATOM 731 C CA . LYS A 1 99 ? 13.173 28.215 2.867 1.00 12.68 115 LYS A CA 1
ATOM 732 C C . LYS A 1 99 ? 13.503 29.693 2.987 1.00 12.24 115 LYS A C 1
ATOM 733 O O . LYS A 1 99 ? 12.946 30.538 2.277 1.00 13.20 115 LYS A O 1
ATOM 739 N N . ILE A 1 100 ? 14.402 30.018 3.924 1.00 11.20 116 ILE A N 1
ATOM 740 C CA . ILE A 1 100 ? 15.008 31.336 4.035 1.00 11.28 116 ILE A CA 1
ATOM 741 C C . ILE A 1 100 ? 16.522 31.196 4.076 1.00 11.69 116 ILE A C 1
ATOM 742 O O . ILE A 1 100 ? 17.044 30.116 4.371 1.00 12.05 116 ILE A O 1
ATOM 747 N N . GLN A 1 101 ? 17.224 32.295 3.843 1.00 11.76 117 GLN A N 1
ATOM 748 C CA . GLN A 1 101 ? 18.687 32.299 3.838 1.00 11.83 117 GLN A CA 1
ATOM 749 C C . GLN A 1 101 ? 19.157 33.712 4.179 1.00 11.85 117 GLN A C 1
ATOM 750 O O . GLN A 1 101 ? 18.478 34.680 3.836 1.00 13.28 117 GLN A O 1
ATOM 756 N N . TYR A 1 102 ? 20.295 33.830 4.856 1.00 12.03 118 TYR A N 1
ATOM 757 C CA . TYR A 1 102 ? 20.929 35.131 5.138 1.00 11.70 118 TYR A CA 1
ATOM 758 C C . TYR A 1 102 ? 21.048 35.918 3.824 1.00 11.81 118 TYR A C 1
ATOM 759 O O . TYR A 1 102 ? 21.170 35.290 2.776 1.00 12.83 118 TYR A O 1
ATOM 768 N N . PRO A 1 103 ? 21.022 37.240 3.876 1.00 12.03 119 PRO A N 1
ATOM 769 C CA . PRO A 1 103 ? 20.722 38.020 5.086 1.00 11.69 119 PRO A CA 1
ATOM 770 C C . PRO A 1 103 ? 19.218 38.059 5.316 1.00 12.29 119 PRO A C 1
ATOM 771 O O . PRO A 1 103 ? 18.458 38.215 4.378 1.00 12.00 119 PRO A O 1
ATOM 775 N N . VAL A 1 104 ? 18.806 37.890 6.562 1.00 11.85 120 VAL A N 1
ATOM 776 C CA . VAL A 1 104 ? 17.378 37.767 6.897 1.00 11.72 120 VAL A CA 1
ATOM 777 C C . VAL A 1 104 ? 17.165 38.122 8.361 1.00 12.02 120 VAL A C 1
ATOM 778 O O . VAL A 1 104 ? 17.923 37.716 9.221 1.00 11.91 120 VAL A O 1
ATOM 782 N N . TYR A 1 105 ? 16.125 38.910 8.607 1.00 11.36 121 TYR A N 1
ATOM 783 C CA . TYR A 1 105 ? 15.685 39.276 9.953 1.00 12.41 121 TYR A CA 1
ATOM 784 C C . TYR A 1 105 ? 14.394 38.517 10.204 1.00 12.63 121 TYR A C 1
ATOM 785 O O . TYR A 1 105 ? 13.452 38.570 9.413 1.00 13.04 121 TYR A O 1
ATOM 794 N N . MET A 1 106 ? 14.337 37.816 11.322 1.00 11.90 122 MET A N 1
ATOM 795 C CA . MET A 1 106 ? 13.151 37.029 11.646 1.00 12.69 122 MET A CA 1
ATOM 796 C C . MET A 1 106 ? 12.732 37.278 13.092 1.00 11.66 122 MET A C 1
ATOM 797 O O . MET A 1 106 ? 13.551 37.372 14.005 1.00 11.76 122 MET A O 1
ATOM 802 N N . GLU A 1 107 ? 11.437 37.431 13.321 1.00 11.42 123 GLU A N 1
ATOM 803 C CA . GLU A 1 107 ? 10.977 37.857 14.640 1.00 11.21 123 GLU A CA 1
ATOM 804 C C . GLU A 1 107 ? 9.557 37.339 14.911 1.00 11.12 123 GLU A C 1
ATOM 805 O O . GLU A 1 107 ? 8.715 37.341 13.994 1.00 11.34 123 GLU A O 1
ATOM 811 N N . ILE A 1 108 ? 9.305 36.890 16.140 1.00 10.98 124 ILE A N 1
ATOM 812 C CA . ILE A 1 108 ? 7.936 36.543 16.547 1.00 11.64 124 ILE A CA 1
ATOM 813 C C . ILE A 1 108 ? 7.573 37.406 17.761 1.00 11.32 124 ILE A C 1
ATOM 814 O O . ILE A 1 108 ? 8.433 37.910 18.476 1.00 12.32 124 ILE A O 1
ATOM 819 N N . LYS A 1 109 ? 6.279 37.633 17.958 1.00 11.94 125 LYS A N 1
ATOM 820 C CA . LYS A 1 109 ? 5.754 38.108 19.229 1.00 11.64 125 LYS A CA 1
ATOM 821 C C . LYS A 1 109 ? 5.039 36.901 19.877 1.00 11.86 125 LYS A C 1
ATOM 822 O O . LYS A 1 109 ? 4.135 36.352 19.302 1.00 10.97 125 LYS A O 1
ATOM 828 N N . ALA A 1 110 ? 5.488 36.479 21.058 1.00 11.69 126 ALA A N 1
ATOM 829 C CA . ALA A 1 110 ? 5.053 35.234 21.647 1.00 12.08 126 ALA A CA 1
ATOM 830 C C . ALA A 1 110 ? 5.124 35.242 23.152 1.00 11.78 126 ALA A C 1
ATOM 831 O O . ALA A 1 110 ? 5.861 36.017 23.730 1.00 11.62 126 ALA A O 1
ATOM 833 N N . LYS A 1 111 ? 4.347 34.347 23.758 1.00 11.66 127 LYS A N 1
ATOM 834 C CA . LYS A 1 111 ? 4.314 34.166 25.219 1.00 11.00 127 LYS A CA 1
ATOM 835 C C . LYS A 1 111 ? 4.517 32.691 25.537 1.00 10.75 127 LYS A C 1
ATOM 836 O O . LYS A 1 111 ? 3.680 31.840 25.173 1.00 11.13 127 LYS A O 1
ATOM 842 N N . ILE A 1 112 ? 5.633 32.371 26.186 1.00 10.86 128 ILE A N 1
ATOM 843 C CA . ILE A 1 112 ? 5.909 30.975 26.494 1.00 10.61 128 ILE A CA 1
ATOM 844 C C . ILE A 1 112 ? 4.986 30.399 27.569 1.00 11.33 128 ILE A C 1
ATOM 845 O O . ILE A 1 112 ? 4.371 31.144 28.356 1.00 12.28 128 ILE A O 1
ATOM 850 N N . MET A 1 113 ? 4.858 29.073 27.562 1.00 11.03 129 MET A N 1
ATOM 851 C CA . MET A 1 113 ? 4.015 28.339 28.505 1.00 11.13 129 MET A CA 1
ATOM 852 C C . MET A 1 113 ? 4.545 28.431 29.905 1.00 12.18 129 MET A C 1
ATOM 853 O O . MET A 1 113 ? 5.739 28.556 30.116 1.00 13.17 129 MET A O 1
ATOM 858 N N . ASP A 1 114 ? 3.648 28.295 30.883 1.00 12.79 130 ASP A N 1
ATOM 859 C CA . ASP A 1 114 ? 4.069 28.001 32.242 1.00 12.64 130 ASP A CA 1
ATOM 860 C C . ASP A 1 114 ? 4.191 26.472 32.390 1.00 13.25 130 ASP A C 1
ATOM 861 O O . ASP A 1 114 ? 3.360 25.818 33.069 1.00 13.34 130 ASP A O 1
ATOM 866 N N . GLN A 1 115 ? 5.229 25.907 31.762 1.00 10.91 131 GLN A N 1
ATOM 867 C CA . GLN A 1 115 ? 5.520 24.474 31.810 1.00 11.47 131 GLN A CA 1
ATOM 868 C C . GLN A 1 115 ? 7.023 24.289 31.920 1.00 10.83 131 GLN A C 1
ATOM 869 O O . GLN A 1 115 ? 7.781 25.219 31.637 1.00 12.11 131 GLN A O 1
ATOM 875 N N . VAL A 1 116 ? 7.463 23.087 32.265 1.00 10.81 132 VAL A N 1
ATOM 876 C CA . VAL A 1 116 ? 8.891 22.766 32.224 1.00 10.85 132 VAL A CA 1
ATOM 877 C C . VAL A 1 116 ? 9.367 22.491 30.781 1.00 10.56 132 VAL A C 1
ATOM 878 O O . VAL A 1 116 ? 10.584 22.422 30.505 1.00 10.75 132 VAL A O 1
ATOM 882 N N . LEU A 1 117 ? 8.406 22.335 29.874 1.00 10.43 133 LEU A N 1
ATOM 883 C CA . LEU A 1 117 ? 8.692 22.137 28.450 1.00 9.74 133 LEU A CA 1
ATOM 884 C C . LEU A 1 117 ? 9.476 23.271 27.842 1.00 10.44 133 LEU A C 1
ATOM 885 O O . LEU A 1 117 ? 9.247 24.450 28.179 1.00 9.98 133 LEU A O 1
ATOM 890 N N . ALA A 1 118 ? 10.365 22.943 26.908 1.00 9.54 134 ALA A N 1
ATOM 891 C CA . ALA A 1 118 ? 10.922 23.964 26.036 1.00 9.64 134 ALA A CA 1
ATOM 892 C C . ALA A 1 118 ? 9.873 24.539 25.070 1.00 9.71 134 ALA A C 1
ATOM 893 O O . ALA A 1 118 ? 8.996 23.815 24.573 1.00 9.48 134 ALA A O 1
ATOM 895 N N . ASN A 1 119 ? 9.974 25.835 24.799 1.00 10.37 135 ASN A N 1
ATOM 896 C CA . ASN A 1 119 ? 9.235 26.485 23.720 1.00 10.07 135 ASN A CA 1
ATOM 897 C C . ASN A 1 119 ? 10.293 27.212 22.854 1.00 10.69 135 ASN A C 1
ATOM 898 O O . ASN A 1 119 ? 11.043 28.029 23.366 1.00 10.90 135 ASN A O 1
ATOM 903 N N . ALA A 1 120 ? 10.322 26.948 21.555 1.00 9.49 136 ALA A N 1
ATOM 904 C CA . ALA A 1 120 ? 11.373 27.482 20.722 1.00 9.17 136 ALA A CA 1
ATOM 905 C C . ALA A 1 120 ? 10.905 27.986 19.353 1.00 9.18 136 ALA A C 1
ATOM 906 O O . ALA A 1 120 ? 9.921 27.513 18.800 1.00 8.88 136 ALA A O 1
ATOM 908 N N . PHE A 1 121 ? 11.687 28.934 18.844 1.00 8.40 137 PHE A N 1
ATOM 909 C CA . PHE A 1 121 ? 11.572 29.506 17.507 1.00 8.89 137 PHE A CA 1
ATOM 910 C C . PHE A 1 121 ? 12.989 29.364 16.946 1.00 8.53 137 PHE A C 1
ATOM 911 O O . PHE A 1 121 ? 13.939 29.934 17.463 1.00 8.44 137 PHE A O 1
ATOM 919 N N . TRP A 1 122 ? 13.121 28.574 15.884 1.00 8.25 138 TRP A N 1
ATOM 920 C CA . TRP A 1 122 ? 14.433 28.145 15.427 1.00 9.17 138 TRP A CA 1
ATOM 921 C C . TRP A 1 122 ? 14.451 27.762 13.971 1.00 10.43 138 TRP A C 1
ATOM 922 O O . TRP A 1 122 ? 13.409 27.691 13.346 1.00 10.10 138 TRP A O 1
ATOM 933 N N . THR A 1 123 ? 15.649 27.635 13.403 1.00 11.80 139 THR A N 1
ATOM 934 C CA . THR A 1 123 ? 15.786 27.107 12.057 1.00 10.74 139 THR A CA 1
ATOM 935 C C . THR A 1 123 ? 16.537 25.772 12.093 1.00 10.86 139 THR A C 1
ATOM 936 O O . THR A 1 123 ? 17.287 25.467 13.039 1.00 10.26 139 THR A O 1
ATOM 940 N N . LEU A 1 124 ? 16.327 24.967 11.055 1.00 10.33 140 LEU A N 1
ATOM 941 C CA . LEU A 1 124 ? 17.054 23.717 10.890 1.00 10.44 140 LEU A CA 1
ATOM 942 C C . LEU A 1 124 ? 17.031 23.332 9.422 1.00 10.37 140 LEU A C 1
ATOM 943 O O . LEU A 1 124 ? 15.993 23.343 8.796 1.00 10.69 140 LEU A O 1
ATOM 948 N N . THR A 1 125 ? 18.210 23.031 8.896 1.00 10.83 141 THR A N 1
ATOM 949 C CA . THR A 1 125 ? 18.363 22.632 7.494 1.00 11.29 141 THR A CA 1
ATOM 950 C C . THR A 1 125 ? 17.822 21.229 7.276 1.00 10.61 141 THR A C 1
ATOM 951 O O . THR A 1 125 ? 17.689 20.433 8.194 1.00 11.01 141 THR A O 1
ATOM 955 N N . ASP A 1 126 ? 17.486 20.919 6.025 1.00 10.77 142 ASP A N 1
ATOM 956 C CA . ASP A 1 126 ? 17.042 19.566 5.696 1.00 11.73 142 ASP A CA 1
ATOM 957 C C . ASP A 1 126 ? 18.033 18.486 6.119 1.00 11.55 142 ASP A C 1
ATOM 958 O O . ASP A 1 126 ? 17.634 17.400 6.552 1.00 12.78 142 ASP A O 1
ATOM 963 N N . ASP A 1 127 ? 19.344 18.758 6.013 1.00 11.31 143 ASP A N 1
ATOM 964 C CA . ASP A 1 127 ? 20.377 17.792 6.366 1.00 11.82 143 ASP A CA 1
ATOM 965 C C . ASP A 1 127 ? 20.674 17.772 7.835 1.00 11.30 143 ASP A C 1
ATOM 966 O O . ASP A 1 127 ? 21.474 16.980 8.328 1.00 11.22 143 ASP A O 1
ATOM 971 N N . GLU A 1 128 ? 19.988 18.655 8.559 1.00 11.64 144 GLU A N 1
ATOM 972 C CA . GLU A 1 128 ? 20.038 18.702 10.018 1.00 12.04 144 GLU A CA 1
ATOM 973 C C . GLU A 1 128 ? 21.424 19.074 10.574 1.00 11.21 144 GLU A C 1
ATOM 974 O O . GLU A 1 128 ? 21.700 18.858 11.761 1.00 12.12 144 GLU A O 1
ATOM 980 N N . THR A 1 129 ? 22.266 19.734 9.770 1.00 10.97 145 THR A N 1
ATOM 981 C CA . THR A 1 129 ? 23.581 20.135 10.278 1.00 11.25 145 THR A CA 1
ATOM 982 C C . THR A 1 129 ? 23.672 21.548 10.827 1.00 11.10 145 THR A C 1
ATOM 983 O O . THR A 1 129 ? 24.622 21.858 11.537 1.00 12.23 145 THR A O 1
ATOM 987 N N . GLN A 1 130 ? 22.706 22.403 10.510 1.00 11.46 146 GLN A N 1
ATOM 988 C CA . GLN A 1 130 ? 22.784 23.829 10.852 1.00 12.37 146 GLN A CA 1
ATOM 989 C C . GLN A 1 130 ? 21.495 24.283 11.496 1.00 12.77 146 GLN A C 1
ATOM 990 O O . GLN A 1 130 ? 20.434 24.122 10.916 1.00 10.84 146 GLN A O 1
ATOM 996 N N . SER A 1 131 ? 21.611 24.877 12.683 1.00 12.22 147 SER A N 1
ATOM 997 C CA . SER A 1 131 ? 20.440 25.399 13.395 1.00 12.30 147 SER A CA 1
ATOM 998 C C . SER A 1 131 ? 20.697 26.750 14.061 1.00 11.28 147 SER A C 1
ATOM 999 O O . SER A 1 131 ? 21.762 26.967 14.624 1.00 11.43 147 SER A O 1
ATOM 1002 N N . ILE A 1 132 ? 19.711 27.665 13.973 1.00 10.81 148 ILE A N 1
ATOM 1003 C CA . ILE A 1 132 ? 19.724 28.903 14.752 1.00 10.46 148 ILE A CA 1
ATOM 1004 C C . ILE A 1 132 ? 18.555 28.880 15.730 1.00 11.01 148 ILE A C 1
ATOM 1005 O O . ILE A 1 132 ? 17.427 28.639 15.332 1.00 11.13 148 ILE A O 1
ATOM 1010 N N . ASP A 1 133 ? 18.822 29.120 17.005 1.00 10.73 149 ASP A N 1
ATOM 1011 C CA . ASP A 1 133 ? 17.760 29.249 17.989 1.00 11.30 149 ASP A CA 1
ATOM 1012 C C . ASP A 1 133 ? 17.512 30.706 18.278 1.00 10.32 149 ASP A C 1
ATOM 1013 O O . ASP A 1 133 ? 18.232 31.324 19.075 1.00 10.59 149 ASP A O 1
ATOM 1018 N N . ILE A 1 134 ? 16.507 31.278 17.621 1.00 9.57 150 ILE A N 1
ATOM 1019 C CA . ILE A 1 134 ? 16.186 32.684 17.876 1.00 9.69 150 ILE A CA 1
ATOM 1020 C C . ILE A 1 134 ? 15.819 32.860 19.339 1.00 9.48 150 ILE A C 1
ATOM 1021 O O . ILE A 1 134 ? 16.211 33.830 20.006 1.00 8.90 150 ILE A O 1
ATOM 1026 N N . MET A 1 135 ? 15.023 31.927 19.820 1.00 8.49 151 MET A N 1
ATOM 1027 C CA . MET A 1 135 ? 14.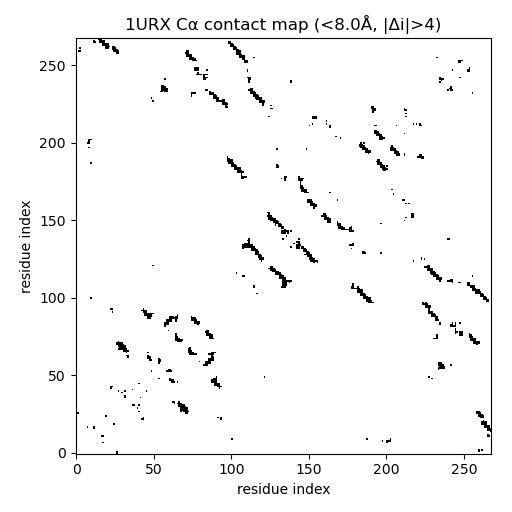746 31.836 21.252 1.00 9.43 151 MET A CA 1
ATOM 1028 C C . MET A 1 135 ? 14.420 30.411 21.645 1.00 9.47 151 MET A C 1
ATOM 1029 O O . MET A 1 135 ? 13.921 29.645 20.832 1.00 9.16 151 MET A O 1
ATOM 1034 N N . GLU A 1 136 ? 14.690 30.072 22.900 1.00 9.67 152 GLU A N 1
ATOM 1035 C CA . GLU A 1 136 ? 14.370 28.759 23.466 1.00 9.95 152 GLU A CA 1
ATOM 1036 C C . GLU A 1 136 ? 14.159 29.033 24.953 1.00 10.35 152 GLU A C 1
ATOM 1037 O O . GLU A 1 136 ? 15.110 29.394 25.645 1.00 10.15 152 GLU A O 1
ATOM 1043 N N . GLY A 1 137 ? 12.892 28.957 25.389 1.00 9.64 153 GLY A N 1
ATOM 1044 C CA . GLY A 1 137 ? 12.492 29.301 26.746 1.00 10.01 153 GLY A CA 1
ATOM 1045 C C . GLY A 1 137 ? 11.891 28.142 27.513 1.00 10.08 153 GLY A C 1
ATOM 1046 O O . GLY A 1 137 ? 11.403 27.149 26.925 1.00 9.92 153 GLY A O 1
ATOM 1047 N N . TYR A 1 138 ? 11.938 28.242 28.845 1.00 9.81 154 TYR A N 1
ATOM 1048 C CA . TYR A 1 138 ? 11.476 27.196 29.753 1.00 11.11 154 TYR A CA 1
ATOM 1049 C C . TYR A 1 138 ? 10.705 27.934 30.865 1.00 11.22 154 TYR A C 1
ATOM 1050 O O . TYR A 1 138 ? 11.311 28.484 31.773 1.00 12.62 154 TYR A O 1
ATOM 1059 N N . GLY A 1 139 ? 9.390 27.918 30.797 1.00 11.37 155 GLY A N 1
ATOM 1060 C CA . GLY A 1 139 ? 8.603 28.904 31.539 1.00 11.06 155 GLY A CA 1
ATOM 1061 C C . GLY A 1 139 ? 8.394 28.651 33.026 1.00 11.45 155 GLY A C 1
ATOM 1062 O O . GLY A 1 139 ? 8.207 29.593 33.804 1.00 11.27 155 GLY A O 1
ATOM 1063 N N . SER A 1 140 ? 8.293 27.402 33.418 1.00 12.15 156 SER A N 1
ATOM 1064 C CA . SER A 1 140 ? 7.822 27.092 34.798 1.00 12.39 156 SER A CA 1
ATOM 1065 C C . SER A 1 140 ? 8.931 27.238 35.848 1.00 12.88 156 SER A C 1
ATOM 1066 O O . SER A 1 140 ? 10.049 26.773 35.653 1.00 12.55 156 SER A O 1
ATOM 1069 N N . ASP A 1 141 ? 8.590 27.796 37.014 1.00 12.98 157 ASP A N 1
ATOM 1070 C CA . ASP A 1 141 ? 9.525 27.781 38.128 1.00 14.06 157 ASP A CA 1
ATOM 1071 C C . ASP A 1 141 ? 9.869 26.357 38.608 1.00 13.82 157 ASP A C 1
ATOM 1072 O O . ASP A 1 141 ? 10.864 26.174 39.340 1.00 14.42 157 ASP A O 1
ATOM 1077 N N . ARG A 1 142 ? 9.060 25.353 38.283 1.00 14.36 158 ARG A N 1
ATOM 1078 C CA . ARG A 1 142 ? 9.409 23.967 38.656 1.00 13.95 158 ARG A CA 1
ATOM 1079 C C . ARG A 1 142 ? 10.664 23.470 37.940 1.00 15.09 158 ARG A C 1
ATOM 1080 O O . ARG A 1 142 ? 11.386 22.591 38.444 1.00 14.91 158 ARG A O 1
ATOM 1088 N N . GLY A 1 143 ? 10.990 24.078 36.797 1.00 13.96 159 GLY A N 1
ATOM 1089 C CA . GLY A 1 143 ? 12.264 23.816 36.158 1.00 14.41 159 GLY A CA 1
ATOM 1090 C C . GLY A 1 143 ? 13.473 24.575 36.692 1.00 14.10 159 GLY A C 1
ATOM 1091 O O . GLY A 1 143 ? 14.543 24.464 36.138 1.00 15.36 159 GLY A O 1
ATOM 1092 N N . GLY A 1 144 ? 13.309 25.295 37.797 1.00 14.03 160 GLY A N 1
ATOM 1093 C CA . GLY A 1 144 ? 14.319 26.190 38.325 1.00 13.30 160 GLY A CA 1
ATOM 1094 C C . GLY A 1 144 ? 14.040 27.625 37.996 1.00 13.80 160 GLY A C 1
ATOM 1095 O O . GLY A 1 144 ? 13.863 27.956 36.818 1.00 13.14 160 GLY A O 1
ATOM 1096 N N . THR A 1 145 ? 13.990 28.508 39.010 1.00 13.26 161 THR A N 1
ATOM 1097 C CA . THR A 1 145 ? 13.823 29.949 38.742 1.00 13.03 161 THR A CA 1
ATOM 1098 C C . THR A 1 145 ? 14.914 30.496 37.836 1.00 11.61 161 THR A C 1
ATOM 1099 O O . THR A 1 145 ? 14.659 31.438 37.109 1.00 11.46 161 THR A O 1
ATOM 1103 N N . TRP A 1 146 ? 16.115 29.915 37.891 1.00 10.88 162 TRP A N 1
ATOM 1104 C CA . TRP A 1 146 ? 17.227 30.397 37.091 1.00 10.31 162 TRP A CA 1
ATOM 1105 C C . TRP A 1 146 ? 16.839 30.303 35.598 1.00 10.00 162 TRP A C 1
ATOM 1106 O O . TRP A 1 146 ? 17.116 31.228 34.838 1.00 11.46 162 TRP A O 1
ATOM 1117 N N . PHE A 1 147 ? 16.231 29.189 35.232 1.00 9.73 163 PHE A N 1
ATOM 1118 C CA . PHE A 1 147 ? 15.752 28.917 33.855 1.00 10.03 163 PHE A CA 1
ATOM 1119 C C . PHE A 1 147 ? 14.474 29.712 33.525 1.00 10.71 163 PHE A C 1
ATOM 1120 O O . PHE A 1 147 ? 14.348 30.257 32.418 1.00 10.31 163 PHE A O 1
ATOM 1128 N N . ALA A 1 148 ? 13.498 29.743 34.448 1.00 11.29 164 ALA A N 1
ATOM 1129 C CA . ALA A 1 148 ? 12.263 30.494 34.218 1.00 10.66 164 ALA A CA 1
ATOM 1130 C C . ALA A 1 148 ? 12.544 31.960 33.925 1.00 10.67 164 ALA A C 1
ATOM 1131 O O . ALA A 1 148 ? 11.790 32.617 33.212 1.00 11.83 164 ALA A O 1
ATOM 1133 N N . GLN A 1 149 ? 13.652 32.477 34.450 1.00 10.88 165 GLN A N 1
ATOM 1134 C CA . GLN A 1 149 ? 13.984 33.892 34.339 1.00 10.68 165 GLN A CA 1
ATOM 1135 C C . GLN A 1 149 ? 14.999 34.180 33.207 1.00 10.55 165 GLN A C 1
ATOM 1136 O O . GLN A 1 149 ? 15.444 35.319 33.024 1.00 11.48 165 GLN A O 1
ATOM 1142 N N . ARG A 1 150 ? 15.319 33.170 32.394 1.00 10.51 166 ARG A N 1
ATOM 1143 C CA . ARG A 1 150 ? 16.278 33.374 31.321 1.00 10.63 166 ARG A CA 1
ATOM 1144 C C . ARG A 1 150 ? 15.774 32.849 29.984 1.00 10.66 166 ARG A C 1
ATOM 1145 O O . ARG A 1 150 ? 15.053 31.875 29.950 1.00 12.20 166 ARG A O 1
ATOM 1153 N N . MET A 1 151 ? 16.210 33.509 28.925 1.00 10.25 167 MET A N 1
ATOM 1154 C CA . MET A 1 151 ? 15.898 33.106 27.566 1.00 10.69 167 MET A CA 1
ATOM 1155 C C . MET A 1 151 ? 17.170 32.644 26.884 1.00 9.81 167 MET A C 1
ATOM 1156 O O . MET A 1 151 ? 18.194 33.363 26.824 1.00 9.87 167 MET A O 1
ATOM 1161 N N . HIS A 1 152 ? 17.116 31.435 26.316 1.00 9.59 168 HIS A N 1
ATOM 1162 C CA . HIS A 1 152 ? 18.282 30.872 25.659 1.00 8.92 168 HIS A CA 1
ATOM 1163 C C . HIS A 1 152 ? 18.360 31.394 24.215 1.00 9.80 168 HIS A C 1
ATOM 1164 O O . HIS A 1 152 ? 17.359 31.319 23.457 1.00 10.51 168 HIS A O 1
ATOM 1171 N N . LEU A 1 153 ? 19.530 31.919 23.874 1.00 9.75 169 LEU A N 1
ATOM 1172 C CA . LEU A 1 153 ? 19.838 32.524 22.569 1.00 10.23 169 LEU A CA 1
ATOM 1173 C C . LEU A 1 153 ? 21.050 31.785 22.060 1.00 10.26 169 LEU A C 1
ATOM 1174 O O . LEU A 1 153 ? 22.149 31.899 22.606 1.00 10.59 169 LEU A O 1
ATOM 1179 N N . SER A 1 154 ? 20.861 30.970 21.045 1.00 10.65 170 SER A N 1
ATOM 1180 C CA . SER A 1 154 ? 21.945 30.066 20.651 1.00 9.83 170 SER A CA 1
ATOM 1181 C C . SER A 1 154 ? 21.862 29.622 19.191 1.00 10.19 170 SER A C 1
ATOM 1182 O O . SER A 1 154 ? 21.069 30.142 18.423 1.00 10.18 170 SER A O 1
ATOM 1185 N N . HIS A 1 155 ? 22.724 28.697 18.808 1.00 8.95 171 HIS A N 1
ATOM 1186 C CA . HIS A 1 155 ? 22.700 28.087 17.477 1.00 9.59 171 HIS A CA 1
ATOM 1187 C C . HIS A 1 155 ? 23.481 26.772 17.623 1.00 9.53 171 HIS A C 1
ATOM 1188 O O . HIS A 1 155 ? 24.201 26.606 18.606 1.00 9.47 171 HIS A O 1
ATOM 1195 N N . HIS A 1 156 ? 23.333 25.865 16.663 1.00 10.08 172 HIS A N 1
ATOM 1196 C CA . HIS A 1 156 ? 24.055 24.581 16.660 1.00 10.63 172 HIS A CA 1
ATOM 1197 C C . HIS A 1 156 ? 24.665 24.262 15.330 1.00 10.98 172 HIS A C 1
ATOM 1198 O O . HIS A 1 156 ? 24.173 24.660 14.299 1.00 11.09 172 HIS A O 1
ATOM 1205 N N . THR A 1 157 ? 25.805 23.569 15.388 1.00 10.59 173 THR A N 1
ATOM 1206 C CA . THR A 1 157 ? 26.366 22.910 14.237 1.00 11.20 173 THR A CA 1
ATOM 1207 C C . THR A 1 157 ? 26.524 21.441 14.598 1.00 11.35 173 THR A C 1
ATOM 1208 O O . THR A 1 157 ? 26.956 21.105 15.705 1.00 12.24 173 THR A O 1
ATOM 1212 N N . PHE A 1 158 ? 26.137 20.572 13.675 1.00 11.27 174 PHE A N 1
ATOM 1213 C CA . PHE A 1 158 ? 26.134 19.148 13.942 1.00 12.35 174 PHE A CA 1
ATOM 1214 C C . PHE A 1 158 ? 26.917 18.358 12.889 1.00 12.26 174 PHE A C 1
ATOM 1215 O O . PHE A 1 158 ? 26.900 18.664 11.690 1.00 13.16 174 PHE A O 1
ATOM 1223 N N . ILE A 1 159 ? 27.508 17.273 13.374 1.00 13.95 175 ILE A N 1
ATOM 1224 C CA . ILE A 1 159 ? 27.802 16.101 12.553 1.00 14.72 175 ILE A CA 1
ATOM 1225 C C . ILE A 1 159 ? 26.715 15.079 12.868 1.00 15.98 175 ILE A C 1
ATOM 1226 O O . ILE A 1 159 ? 26.430 14.839 14.030 1.00 15.88 175 ILE A O 1
ATOM 1231 N N . ARG A 1 160 ? 26.094 14.500 11.835 1.00 17.33 176 ARG A N 1
ATOM 1232 C CA . ARG A 1 160 ? 24.969 13.594 12.062 1.00 17.90 176 ARG A CA 1
ATOM 1233 C C . ARG A 1 160 ? 25.380 12.193 12.505 1.00 20.17 176 ARG A C 1
ATOM 1234 O O . ARG A 1 160 ? 24.697 11.586 13.320 1.00 20.80 176 ARG A O 1
ATOM 1242 N N . ASN A 1 161 ? 26.495 11.721 11.979 1.00 22.61 177 ASN A N 1
ATOM 1243 C CA . ASN A 1 161 ? 26.949 10.367 12.230 1.00 24.52 177 ASN A CA 1
ATOM 1244 C C . ASN A 1 161 ? 28.479 10.290 12.218 1.00 23.63 177 ASN A C 1
ATOM 1245 O O . ASN A 1 161 ? 29.116 10.421 11.167 1.00 25.29 177 ASN A O 1
ATOM 1250 N N . PRO A 1 162 ? 29.065 10.156 13.398 1.00 22.49 178 PRO A N 1
ATOM 1251 C CA . PRO A 1 162 ? 28.329 9.991 14.638 1.00 21.85 178 PRO A CA 1
ATOM 1252 C C . PRO A 1 162 ? 27.769 11.322 15.149 1.00 20.97 178 PRO A C 1
ATOM 1253 O O . PRO A 1 162 ? 28.406 12.365 14.918 1.00 19.95 178 PRO A O 1
ATOM 1257 N N . PHE A 1 163 ? 26.651 11.255 15.863 1.00 20.52 179 PHE A N 1
ATOM 1258 C CA . PHE A 1 163 ? 25.974 12.480 16.318 1.00 19.90 179 PHE A CA 1
ATOM 1259 C C . PHE A 1 163 ? 26.896 13.286 17.206 1.00 18.58 179 PHE A C 1
ATOM 1260 O O . PHE A 1 163 ? 27.362 12.795 18.249 1.00 19.62 179 PHE A O 1
ATOM 1268 N N . THR A 1 164 ? 27.147 14.544 16.802 1.00 17.49 180 THR A N 1
ATOM 1269 C CA . THR A 1 164 ? 28.002 15.469 17.533 1.00 17.34 180 THR A CA 1
ATOM 1270 C C . THR A 1 164 ? 27.398 16.874 17.465 1.00 16.12 180 THR A C 1
ATOM 1271 O O . THR A 1 164 ? 27.171 17.368 16.401 1.00 15.48 180 THR A O 1
ATOM 1275 N N . ASP A 1 165 ? 27.184 17.479 18.622 1.00 15.38 181 ASP A N 1
ATOM 1276 C CA . ASP A 1 165 ? 26.432 18.724 18.748 1.00 15.13 181 ASP A CA 1
ATOM 1277 C C . ASP A 1 165 ? 27.294 19.813 19.357 1.00 14.57 181 ASP A C 1
ATOM 1278 O O . ASP A 1 165 ? 27.711 19.678 20.509 1.00 16.18 181 ASP A O 1
ATOM 1283 N N . TYR A 1 166 ? 27.562 20.892 18.615 1.00 13.03 182 TYR A N 1
ATOM 1284 C CA . TYR A 1 166 ? 28.166 22.099 19.154 1.00 12.31 182 TYR A CA 1
ATOM 1285 C C . TYR A 1 166 ? 27.121 23.217 19.259 1.00 12.34 182 TYR A C 1
ATOM 1286 O O . TYR A 1 166 ? 26.387 23.448 18.308 1.00 12.62 182 TYR A O 1
ATOM 1295 N N . GLN A 1 167 ? 27.092 23.884 20.391 1.00 12.28 183 GLN A N 1
ATOM 1296 C CA . GLN A 1 167 ? 26.517 25.222 20.515 1.00 12.03 183 GLN A CA 1
ATOM 1297 C C . GLN A 1 167 ? 27.444 26.049 21.394 1.00 12.55 183 GLN A C 1
ATOM 1298 O O . GLN A 1 167 ? 28.191 25.491 22.264 1.00 12.72 183 GLN A O 1
ATOM 1304 N N . PRO A 1 168 ? 27.413 27.365 21.235 1.00 12.54 184 PRO A N 1
ATOM 1305 C CA . PRO A 1 168 ? 28.117 28.221 22.196 1.00 12.85 184 PRO A CA 1
ATOM 1306 C C . PRO A 1 168 ? 27.544 28.042 23.588 1.00 14.73 184 PRO A C 1
ATOM 1307 O O . PRO A 1 168 ? 26.314 27.923 23.715 1.00 14.36 184 PRO A O 1
ATOM 1311 N N . MET A 1 169 ? 28.426 28.073 24.591 1.00 15.11 185 MET A N 1
ATOM 1312 C CA . MET A 1 169 ? 28.047 27.816 25.993 1.00 16.72 185 MET A CA 1
ATOM 1313 C C . MET A 1 169 ? 28.426 28.928 26.962 1.00 15.85 185 MET A C 1
ATOM 1314 O O . MET A 1 169 ? 28.257 28.774 28.186 1.00 16.13 185 MET A O 1
ATOM 1322 N N . GLY A 1 170 ? 28.868 30.061 26.442 1.00 15.42 186 GLY A N 1
ATOM 1323 C CA . GLY A 1 170 ? 29.141 31.239 27.243 1.00 15.92 186 GLY A CA 1
ATOM 1324 C C . GLY A 1 170 ? 27.938 31.727 28.017 1.00 15.49 186 GLY A C 1
ATOM 1325 O O . GLY A 1 170 ? 26.793 31.477 27.642 1.00 14.67 186 GLY A O 1
ATOM 1326 N N . ASP A 1 171 ? 28.184 32.427 29.134 1.00 15.01 187 ASP A N 1
ATOM 1327 C CA . ASP A 1 171 ? 27.099 32.932 29.973 1.00 14.24 187 ASP A CA 1
ATOM 1328 C C . ASP A 1 171 ? 26.138 33.857 29.213 1.00 13.53 187 ASP A C 1
ATOM 1329 O O . ASP A 1 171 ? 24.968 33.928 29.546 1.00 13.28 187 ASP A O 1
ATOM 1334 N N . ALA A 1 172 ? 26.636 34.530 28.178 1.00 13.27 188 ALA A N 1
ATOM 1335 C CA . ALA A 1 172 ? 25.786 35.440 27.402 1.00 12.70 188 ALA A CA 1
ATOM 1336 C C . ALA A 1 172 ? 24.743 34.719 26.560 1.00 12.81 188 ALA A C 1
ATOM 1337 O O . ALA A 1 172 ? 23.878 35.392 25.969 1.00 12.67 188 ALA A O 1
ATOM 1339 N N . THR A 1 173 ? 24.781 33.388 26.510 1.00 12.02 189 THR A N 1
ATOM 1340 C CA . THR A 1 173 ? 23.757 32.640 25.773 1.00 11.54 189 THR A CA 1
ATOM 1341 C C . THR A 1 173 ? 22.437 32.467 26.513 1.00 11.49 189 THR A C 1
ATOM 1342 O O . THR A 1 173 ? 21.466 31.973 25.960 1.00 11.62 189 THR A O 1
ATOM 1346 N N . TRP A 1 174 ? 22.406 32.844 27.788 1.00 12.24 190 TRP A N 1
ATOM 1347 C CA . TRP A 1 174 ? 21.176 32.875 28.569 1.00 11.54 190 TRP A CA 1
ATOM 1348 C C . TRP A 1 174 ? 20.939 34.308 29.053 1.00 12.45 190 TRP A C 1
ATOM 1349 O O . TRP A 1 174 ? 21.685 34.835 29.889 1.00 14.17 190 TRP A O 1
ATOM 1360 N N . TYR A 1 175 ? 19.896 34.931 28.523 1.00 11.14 191 TYR A N 1
ATOM 1361 C CA . TYR A 1 175 ? 19.598 36.348 28.724 1.00 10.75 191 TYR A CA 1
ATOM 1362 C C . TYR A 1 175 ? 18.586 36.575 29.841 1.00 11.48 191 TYR A C 1
ATOM 1363 O O . TYR A 1 175 ? 17.487 36.003 29.855 1.00 12.33 191 TYR A O 1
ATOM 1372 N N . TYR A 1 176 ? 18.988 37.406 30.806 1.00 12.36 192 TYR A N 1
ATOM 1373 C CA . TYR A 1 176 ? 18.224 37.659 32.021 1.00 13.19 192 TYR A CA 1
ATOM 1374 C C . TYR A 1 176 ? 17.524 39.027 31.888 1.00 14.15 192 TYR A C 1
ATOM 1375 O O . TYR A 1 176 ? 18.098 39.964 31.324 1.00 14.98 192 TYR A O 1
ATOM 1384 N N . ASN A 1 177 ? 16.315 39.123 32.418 1.00 14.01 193 ASN A N 1
ATOM 1385 C CA . ASN A 1 177 ? 15.480 40.321 32.379 1.00 14.93 193 ASN A CA 1
ATOM 1386 C C . ASN A 1 177 ? 15.072 40.753 33.795 1.00 14.68 193 ASN A C 1
ATOM 1387 O O . ASN A 1 177 ? 13.883 40.922 34.105 1.00 14.39 193 ASN A O 1
ATOM 1392 N N . GLY A 1 178 ? 16.068 40.912 34.653 1.00 16.50 194 GLY A N 1
ATOM 1393 C CA . GLY A 1 178 ? 15.877 41.421 36.017 1.00 16.78 194 GLY A CA 1
ATOM 1394 C C . GLY A 1 178 ? 15.093 40.558 37.000 1.00 17.33 194 GLY A C 1
ATOM 1395 O O . GLY A 1 178 ? 14.780 40.999 38.111 1.00 19.69 194 GLY A O 1
ATOM 1396 N N . GLY A 1 179 ? 14.867 39.317 36.633 1.00 15.86 195 GLY A N 1
ATOM 1397 C CA . GLY A 1 179 ? 14.131 38.374 37.440 1.00 15.63 195 GLY A CA 1
ATOM 1398 C C . GLY A 1 179 ? 12.683 38.221 37.019 1.00 15.00 195 GLY A C 1
ATOM 1399 O O . GLY A 1 179 ? 12.001 37.355 37.550 1.00 15.44 195 GLY A O 1
ATOM 1400 N N . THR A 1 180 ? 12.200 39.053 36.088 1.00 15.15 196 THR A N 1
ATOM 1401 C CA . THR A 1 180 ? 10.859 38.854 35.554 1.00 15.03 196 THR A CA 1
ATOM 1402 C C . THR A 1 180 ? 10.844 37.536 34.772 1.00 14.73 196 THR A C 1
ATOM 1403 O O . THR A 1 180 ? 11.657 37.396 33.879 1.00 15.00 196 THR A O 1
ATOM 1407 N N . PRO A 1 181 ? 9.965 36.599 35.105 1.00 13.50 197 PRO A N 1
ATOM 1408 C CA . PRO A 1 181 ? 9.886 35.368 34.313 1.00 13.37 197 PRO A CA 1
ATOM 1409 C C . PRO A 1 181 ? 9.302 35.606 32.935 1.00 12.77 197 PRO A C 1
ATOM 1410 O O . PRO A 1 181 ? 8.338 36.378 32.744 1.00 13.84 197 PRO A O 1
ATOM 1414 N N . TRP A 1 182 ? 9.849 34.908 31.949 1.00 12.12 198 TRP A N 1
ATOM 1415 C CA . TRP A 1 182 ? 9.442 35.110 30.547 1.00 11.23 198 TRP A CA 1
ATOM 1416 C C . TRP A 1 182 ? 8.008 34.655 30.262 1.00 12.28 198 TRP A C 1
ATOM 1417 O O . TRP A 1 182 ? 7.400 35.082 29.281 1.00 11.84 198 TRP A O 1
ATOM 1428 N N . ARG A 1 183 ? 7.472 33.802 31.122 1.00 12.53 199 ARG A N 1
ATOM 1429 C CA . ARG A 1 183 ? 6.091 33.309 31.007 1.00 12.60 199 ARG A CA 1
ATOM 1430 C C . ARG A 1 183 ? 5.045 34.401 31.259 1.00 13.28 199 ARG A C 1
ATOM 1431 O O . ARG A 1 183 ? 3.888 34.249 30.888 1.00 13.84 199 ARG A O 1
ATOM 1439 N N . SER A 1 184 ? 5.484 35.530 31.830 1.00 14.33 200 SER A N 1
ATOM 1440 C CA . SER A 1 184 ? 4.507 36.524 32.313 1.00 14.57 200 SER A CA 1
ATOM 1441 C C . SER A 1 184 ? 3.915 37.426 31.260 1.00 15.17 200 SER A C 1
ATOM 1442 O O . SER A 1 184 ? 2.889 38.090 31.513 1.00 15.67 200 SER A O 1
ATOM 1447 N N . ALA A 1 185 ? 4.552 37.507 30.086 1.00 13.41 201 ALA A N 1
ATOM 1448 C CA . ALA A 1 185 ? 4.098 38.419 29.047 1.00 13.45 201 ALA A CA 1
ATOM 1449 C C . ALA A 1 185 ? 4.490 37.980 27.666 1.00 13.39 201 ALA A C 1
ATOM 1450 O O . ALA A 1 185 ? 5.399 37.158 27.495 1.00 14.53 201 ALA A O 1
ATOM 1452 N N . TYR A 1 186 ? 3.822 38.561 26.670 1.00 13.15 202 TYR A N 1
ATOM 1453 C CA . TYR A 1 186 ? 4.303 38.525 25.307 1.00 13.13 202 TYR A CA 1
ATOM 1454 C C . TYR A 1 186 ? 5.562 39.378 25.194 1.00 12.61 202 TYR A C 1
ATOM 1455 O O . TYR A 1 186 ? 5.659 40.492 25.751 1.00 13.31 202 TYR A O 1
ATOM 1464 N N . HIS A 1 187 ? 6.538 38.829 24.485 1.00 12.50 203 HIS A N 1
ATOM 1465 C CA . HIS A 1 187 ? 7.722 39.546 24.058 1.00 12.10 203 HIS A CA 1
ATOM 1466 C C . HIS A 1 187 ? 7.996 39.338 22.579 1.00 12.07 203 HIS A C 1
ATOM 1467 O O . HIS A 1 187 ? 7.508 38.360 21.966 1.00 12.09 203 HIS A O 1
ATOM 1474 N N . ARG A 1 188 ? 8.787 40.251 22.018 1.00 11.82 204 ARG A N 1
ATOM 1475 C CA . ARG A 1 188 ? 9.292 40.135 20.661 1.00 12.83 204 ARG A CA 1
ATOM 1476 C C . ARG A 1 188 ? 10.691 39.523 20.686 1.00 12.16 204 ARG A C 1
ATOM 1477 O O . ARG A 1 188 ? 11.567 40.019 21.381 1.00 12.91 204 ARG A O 1
ATOM 1485 N N . TYR A 1 189 ? 10.827 38.375 20.025 1.00 11.70 205 TYR A N 1
ATOM 1486 C CA . TYR A 1 189 ? 12.079 37.622 19.963 1.00 11.62 205 TYR A CA 1
ATOM 1487 C C . TYR A 1 189 ? 12.538 37.609 18.506 1.00 10.94 205 TYR A C 1
ATOM 1488 O O . TYR A 1 189 ? 11.901 36.984 17.674 1.00 11.45 205 TYR A O 1
ATOM 1497 N N . GLY A 1 190 ? 13.667 38.257 18.234 1.00 10.43 206 GLY A N 1
ATOM 1498 C CA . GLY A 1 190 ? 14.146 38.444 16.893 1.00 11.38 206 GLY A CA 1
ATOM 1499 C C . GLY A 1 190 ? 15.620 38.110 16.740 1.00 10.69 206 GLY A C 1
ATOM 1500 O O . GLY A 1 190 ? 16.387 38.081 17.710 1.00 11.66 206 GLY A O 1
ATOM 1501 N N . CYS A 1 191 ? 16.002 37.815 15.507 1.00 11.20 207 CYS A N 1
ATOM 1502 C CA . CYS A 1 191 ? 17.401 37.551 15.180 1.00 10.91 207 CYS A CA 1
ATOM 1503 C C . CYS A 1 191 ? 17.683 38.018 13.749 1.00 10.59 207 CYS A C 1
ATOM 1504 O O . CYS A 1 191 ? 16.916 37.743 12.817 1.00 12.02 207 CYS A O 1
ATOM 1507 N N . TYR A 1 192 ? 18.774 38.747 13.581 1.00 10.03 208 TYR A N 1
ATOM 1508 C CA . TYR A 1 192 ? 19.291 39.064 12.253 1.00 10.67 208 TYR A CA 1
ATOM 1509 C C . TYR A 1 192 ? 20.384 38.063 11.971 1.00 10.64 208 TYR A C 1
ATOM 1510 O O . TYR A 1 192 ? 21.474 38.105 12.573 1.00 11.54 208 TYR A O 1
ATOM 1519 N N . TRP A 1 193 ? 20.078 37.145 11.077 1.00 10.25 209 TRP A N 1
ATOM 1520 C CA . TRP A 1 193 ? 21.057 36.237 10.490 1.00 10.05 209 TRP A CA 1
ATOM 1521 C C . TRP A 1 193 ? 21.668 36.992 9.296 1.00 11.34 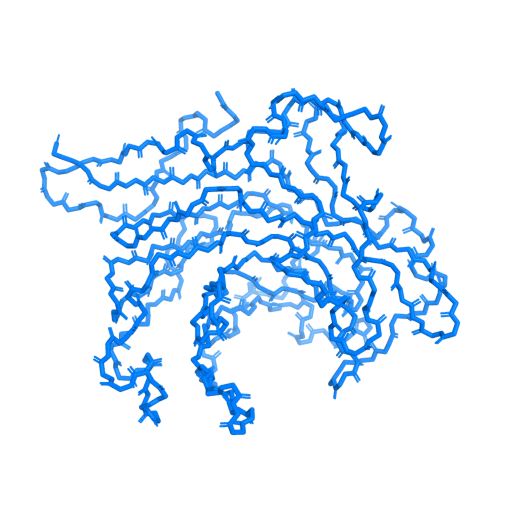209 TRP A C 1
ATOM 1522 O O . TRP A 1 193 ? 21.155 36.972 8.199 1.00 12.10 209 TRP A O 1
ATOM 1533 N N . LYS A 1 194 ? 22.752 37.710 9.567 1.00 11.77 210 LYS A N 1
ATOM 1534 C CA . LYS A 1 194 ? 23.284 38.660 8.598 1.00 12.83 210 LYS A CA 1
ATOM 1535 C C . LYS A 1 194 ? 24.135 37.983 7.513 1.00 12.89 210 LYS A C 1
ATOM 1536 O O . LYS A 1 194 ? 24.089 38.335 6.281 1.00 13.30 210 LYS A O 1
ATOM 1542 N N . ASP A 1 195 ? 24.949 37.040 7.939 1.00 11.52 211 ASP A N 1
ATOM 1543 C CA . ASP A 1 195 ? 25.787 36.258 7.028 1.00 12.88 211 ASP A CA 1
ATOM 1544 C C . ASP A 1 195 ? 26.148 34.968 7.740 1.00 12.12 211 ASP A C 1
ATOM 1545 O O . ASP A 1 195 ? 25.676 34.738 8.865 1.00 12.28 211 ASP A O 1
ATOM 1550 N N . PRO A 1 196 ? 26.844 34.039 7.089 1.00 12.35 212 PRO A N 1
ATOM 1551 C CA . PRO A 1 196 ? 27.156 32.737 7.714 1.00 12.94 212 PRO A CA 1
ATOM 1552 C C . PRO A 1 196 ? 27.922 32.792 9.034 1.00 12.36 212 PRO A C 1
ATOM 1553 O O . PRO A 1 196 ? 27.981 31.793 9.740 1.00 12.64 212 PRO A O 1
ATOM 1557 N N . PHE A 1 197 ? 28.496 33.940 9.356 1.00 12.48 213 PHE A N 1
ATOM 1558 C CA . PHE A 1 197 ? 29.307 34.099 10.551 1.00 12.76 213 PHE A C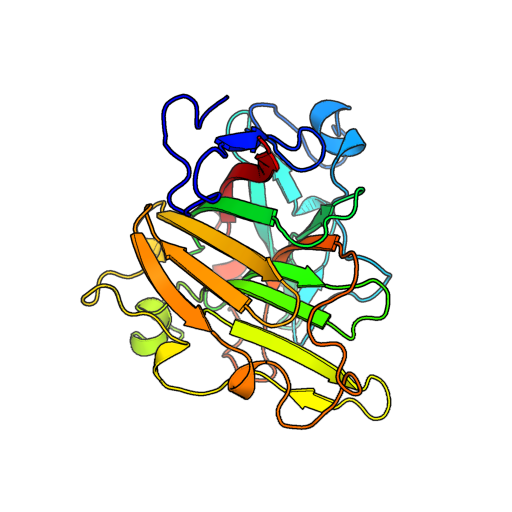A 1
ATOM 1559 C C . PHE A 1 197 ? 28.815 35.161 11.519 1.00 12.78 213 PHE A C 1
ATOM 1560 O O . PHE A 1 197 ? 29.539 35.520 12.433 1.00 14.23 213 PHE A O 1
ATOM 1568 N N . THR A 1 198 ? 27.607 35.687 11.323 1.00 12.50 214 THR A N 1
ATOM 1569 C CA . THR A 1 198 ? 27.133 36.821 12.108 1.00 13.20 214 THR A CA 1
ATOM 1570 C C . THR A 1 198 ? 25.650 36.720 12.455 1.00 13.07 214 THR A C 1
ATOM 1571 O O . THR A 1 198 ? 24.799 36.698 11.578 1.00 12.89 214 THR A O 1
ATOM 1575 N N . LEU A 1 199 ? 25.365 36.666 13.755 1.00 11.68 215 LEU A N 1
ATOM 1576 C CA . LEU A 1 199 ? 24.013 36.599 14.293 1.00 11.83 215 LEU A CA 1
ATOM 1577 C C . LEU A 1 199 ? 23.831 37.712 15.323 1.00 12.65 215 LEU A C 1
ATOM 1578 O O . LEU A 1 199 ? 24.678 37.922 16.185 1.00 14.50 215 LEU A O 1
ATOM 1583 N N . GLU A 1 200 ? 22.743 38.446 15.243 1.00 11.73 216 GLU A N 1
ATOM 1584 C CA . GLU A 1 200 ? 22.395 39.439 16.255 1.00 12.47 216 GLU A CA 1
ATOM 1585 C C . GLU A 1 200 ? 21.012 39.137 16.796 1.00 12.59 216 GLU A C 1
ATOM 1586 O O . GLU A 1 200 ? 20.095 38.915 16.015 1.00 12.80 216 GLU A O 1
ATOM 1592 N N . TYR A 1 201 ? 20.853 39.142 18.121 1.00 12.09 217 TYR A N 1
ATOM 1593 C CA . TYR A 1 201 ? 19.585 38.857 18.765 1.00 11.62 217 TYR A CA 1
ATOM 1594 C C . TYR A 1 201 ? 18.965 40.112 19.350 1.00 12.64 217 TYR A C 1
ATOM 1595 O O . TYR A 1 201 ? 19.679 40.956 19.910 1.00 13.58 217 TYR A O 1
ATOM 1604 N N . TYR A 1 202 ? 17.641 40.207 19.234 1.00 13.03 218 TYR A N 1
ATOM 1605 C CA . TYR A 1 202 ? 16.854 41.373 19.604 1.00 13.51 218 TYR A CA 1
ATOM 1606 C C . TYR A 1 202 ? 15.668 40.926 20.436 1.00 13.90 218 TYR A C 1
ATOM 1607 O O . TYR A 1 202 ? 14.934 40.080 20.006 1.00 14.22 218 TYR A O 1
ATOM 1616 N N . ILE A 1 203 ? 15.491 41.487 21.629 1.00 14.12 219 ILE A N 1
ATOM 1617 C CA . ILE A 1 203 ? 14.327 41.194 22.470 1.00 14.41 219 ILE A CA 1
ATOM 1618 C C . ILE A 1 203 ? 13.584 42.514 22.678 1.00 15.04 219 ILE A C 1
ATOM 1619 O O . ILE A 1 203 ? 14.184 43.506 23.114 1.00 14.95 219 ILE A O 1
ATOM 1624 N N . ASP A 1 204 ? 12.299 42.536 22.377 1.00 15.03 220 ASP A N 1
ATOM 1625 C CA . ASP A 1 204 ? 11.505 43.766 22.483 1.00 16.09 220 ASP A CA 1
ATOM 1626 C C . ASP A 1 204 ? 12.148 44.961 21.742 1.00 17.70 220 ASP A C 1
ATOM 1627 O O . ASP A 1 204 ? 12.062 46.120 22.190 1.00 17.44 220 ASP A O 1
ATOM 1632 N N . GLY A 1 205 ? 12.724 44.676 20.585 1.00 17.41 221 GLY A N 1
ATOM 1633 C CA . GLY A 1 205 ? 13.282 45.685 19.699 1.00 18.60 221 GLY A CA 1
ATOM 1634 C C . GLY A 1 205 ? 14.633 46.231 20.115 1.00 18.77 221 GLY A C 1
ATOM 1635 O O . GLY A 1 205 ? 15.089 47.267 19.561 1.00 20.94 221 GLY A O 1
ATOM 1636 N N . VAL A 1 206 ? 15.286 45.564 21.058 1.00 18.07 222 VAL A N 1
ATOM 1637 C CA . VAL A 1 206 ? 16.594 45.963 21.565 1.00 18.14 222 VAL A CA 1
ATOM 1638 C C . VAL A 1 206 ? 17.625 44.872 21.295 1.00 18.69 222 VAL A C 1
ATOM 1639 O O . VAL A 1 206 ? 17.385 43.712 21.615 1.00 18.12 222 VAL A O 1
ATOM 1643 N N . LYS A 1 207 ? 18.753 45.243 20.685 1.00 18.17 223 LYS A N 1
ATOM 1644 C CA . LYS A 1 207 ? 19.830 44.299 20.490 1.00 18.17 223 LYS A CA 1
ATOM 1645 C C . LYS A 1 207 ? 20.428 43.878 21.831 1.00 17.84 223 LYS A C 1
ATOM 1646 O O . LYS A 1 207 ? 20.947 44.721 22.576 1.00 18.27 223 LYS A O 1
ATOM 1652 N N . VAL A 1 208 ? 20.381 42.574 22.125 1.00 16.97 224 VAL A N 1
ATOM 1653 C CA . VAL A 1 208 ? 20.895 42.045 23.376 1.00 16.07 224 VAL A CA 1
ATOM 1654 C C . VAL A 1 208 ? 22.156 41.179 23.243 1.00 16.57 224 VAL A C 1
ATOM 1655 O O . VAL A 1 208 ? 22.857 40.972 24.231 1.00 16.89 224 VAL A O 1
ATOM 1659 N N . ARG A 1 209 ? 22.442 40.670 22.052 1.00 15.08 225 ARG A N 1
ATOM 1660 C CA . ARG A 1 209 ? 23.633 39.845 21.850 1.00 15.73 225 ARG A CA 1
ATOM 1661 C C . ARG A 1 209 ? 24.052 39.777 20.400 1.00 14.67 225 ARG A C 1
ATOM 1662 O O . ARG A 1 209 ? 23.206 39.736 19.540 1.00 14.15 225 ARG A O 1
ATOM 1670 N N . THR A 1 210 ? 25.364 39.802 20.156 1.00 14.81 226 THR A N 1
ATOM 1671 C CA . THR A 1 210 ? 25.962 39.575 18.857 1.00 14.50 226 THR A CA 1
ATOM 1672 C C . THR A 1 210 ? 26.937 38.385 18.974 1.00 15.16 226 THR A C 1
ATOM 1673 O O . THR A 1 210 ? 27.736 38.329 19.906 1.00 15.71 226 THR A O 1
ATOM 1677 N N . VAL A 1 211 ? 26.793 37.449 18.046 1.00 14.54 227 VAL A N 1
ATOM 1678 C CA . VAL A 1 211 ? 27.682 36.329 17.873 1.00 16.00 227 VAL A CA 1
ATOM 1679 C C . VAL A 1 211 ? 28.483 36.548 16.589 1.00 17.37 227 VAL A C 1
ATOM 1680 O O . VAL A 1 211 ? 27.925 36.704 15.480 1.00 17.80 227 VAL A O 1
ATOM 1684 N N . THR A 1 212 ? 29.791 36.460 16.714 1.00 19.26 228 THR A N 1
ATOM 1685 C CA . THR A 1 212 ? 30.672 36.595 15.571 1.00 20.15 228 THR A CA 1
ATOM 1686 C C . THR A 1 212 ? 31.469 35.299 15.328 1.00 20.39 228 THR A C 1
ATOM 1687 O O . THR A 1 212 ? 31.297 34.283 16.040 1.00 18.96 228 THR A O 1
ATOM 1691 N N . ARG A 1 213 ? 32.359 35.385 14.340 1.00 20.55 229 ARG A N 1
ATOM 1692 C CA . ARG A 1 213 ? 32.864 34.218 13.643 1.00 20.54 229 ARG A CA 1
ATOM 1693 C C . ARG A 1 213 ? 33.455 33.182 14.568 1.00 19.06 229 ARG A C 1
ATOM 1694 O O . ARG A 1 213 ? 33.238 32.009 14.349 1.00 18.46 229 ARG A O 1
ATOM 1702 N N . ALA A 1 214 ? 34.198 33.606 15.599 1.00 18.54 230 ALA A N 1
ATOM 1703 C CA . ALA A 1 214 ? 34.935 32.639 16.418 1.00 18.65 230 ALA A CA 1
ATOM 1704 C C . ALA A 1 214 ? 34.014 31.658 17.151 1.00 17.28 230 ALA A C 1
ATOM 1705 O O . ALA A 1 214 ? 34.413 30.520 17.464 1.00 16.53 230 ALA A O 1
ATOM 1707 N N . GLU A 1 215 ? 32.795 32.115 17.462 1.00 15.42 231 GLU A N 1
ATOM 1708 C CA . GLU A 1 215 ? 31.822 31.275 18.169 1.00 15.41 231 GLU A CA 1
ATOM 1709 C C . GLU A 1 215 ? 30.889 30.483 17.246 1.00 13.58 231 GLU A C 1
ATOM 1710 O O . GLU A 1 215 ? 30.103 29.705 17.698 1.00 12.66 231 GLU A O 1
ATOM 1716 N N . ILE A 1 216 ? 30.972 30.704 15.936 1.00 13.46 232 ILE A N 1
ATOM 1717 C CA . ILE A 1 216 ? 30.032 30.071 15.037 1.00 12.69 232 ILE A CA 1
ATOM 1718 C C . ILE A 1 216 ? 30.276 28.583 14.924 1.00 12.25 232 ILE A C 1
ATOM 1719 O O . ILE A 1 216 ? 29.333 27.772 15.063 1.00 11.58 232 ILE A O 1
ATOM 1724 N N . ASP A 1 217 ? 31.520 28.178 14.676 1.00 12.65 233 ASP A N 1
ATOM 1725 C CA . ASP A 1 217 ? 31.795 26.773 14.444 1.00 12.33 233 ASP A CA 1
ATOM 1726 C C . ASP A 1 217 ? 33.263 26.422 14.803 1.00 14.23 233 ASP A C 1
ATOM 1727 O O . ASP A 1 217 ? 34.021 25.970 13.934 1.00 13.88 233 ASP A O 1
ATOM 1732 N N . PRO A 1 218 ? 33.642 26.631 16.056 1.00 14.84 234 PRO A N 1
ATOM 1733 C CA . PRO A 1 218 ? 35.037 26.435 16.458 1.00 15.30 234 PRO A CA 1
ATOM 1734 C C . PRO A 1 218 ? 35.536 24.998 16.314 1.00 16.37 234 PRO A C 1
ATOM 1735 O O . PRO A 1 218 ? 36.746 24.824 16.126 1.00 17.72 234 PRO A O 1
ATOM 1739 N N . ASN A 1 219 ? 34.652 24.015 16.363 1.00 16.16 235 ASN A N 1
ATOM 1740 C CA . ASN A 1 219 ? 35.022 22.605 16.193 1.00 16.25 235 ASN A CA 1
ATOM 1741 C C . ASN A 1 219 ? 34.974 22.123 14.743 1.00 15.79 235 ASN A C 1
ATOM 1742 O O . ASN A 1 219 ? 35.195 20.927 14.460 1.00 16.71 235 ASN A O 1
ATOM 1747 N N . ASN A 1 220 ? 34.642 23.025 13.832 1.00 15.27 236 ASN A N 1
ATOM 1748 C CA . ASN A 1 220 ? 34.670 22.772 12.409 1.00 16.20 236 ASN A CA 1
ATOM 1749 C C . ASN A 1 220 ? 33.745 21.643 11.955 1.00 15.95 236 ASN A C 1
ATOM 1750 O O . ASN A 1 220 ? 34.079 20.866 11.070 1.00 16.43 236 ASN A O 1
ATOM 1755 N N . HIS A 1 221 ? 32.529 21.570 12.508 1.00 15.03 237 HIS A N 1
ATOM 1756 C CA . HIS A 1 221 ? 31.559 20.576 12.037 1.00 15.38 237 HIS A CA 1
ATOM 1757 C C . HIS A 1 221 ? 31.110 20.833 10.624 1.00 16.07 237 HIS A C 1
ATOM 1758 O O . HIS A 1 221 ? 30.756 19.892 9.939 1.00 16.42 237 HIS A O 1
ATOM 1765 N N . LEU A 1 222 ? 31.178 22.082 10.173 1.00 15.56 238 LEU A N 1
ATOM 1766 C CA . LEU A 1 222 ? 30.651 22.483 8.879 1.00 16.42 238 LEU A CA 1
ATOM 1767 C C . LEU A 1 222 ? 31.749 22.689 7.855 1.00 17.80 238 LEU A C 1
ATOM 1768 O O . LEU A 1 222 ? 31.461 23.094 6.738 1.00 18.28 238 LEU A O 1
ATOM 1773 N N . GLY A 1 223 ? 33.002 22.452 8.248 1.00 18.72 239 GLY A N 1
ATOM 1774 C CA . GLY A 1 223 ? 34.104 22.515 7.298 1.00 18.96 239 GLY A CA 1
ATOM 1775 C C . GLY A 1 223 ? 34.439 23.921 6.840 1.00 19.86 239 GLY A C 1
ATOM 1776 O O . GLY A 1 223 ? 35.039 24.087 5.774 1.00 22.92 239 GLY A O 1
ATOM 1777 N N . GLY A 1 224 ? 34.075 24.949 7.596 1.00 18.73 240 GLY A N 1
ATOM 1778 C CA . GLY A 1 224 ? 34.452 26.312 7.291 1.00 19.15 240 GLY A CA 1
ATOM 1779 C C . GLY A 1 224 ? 33.431 27.212 6.627 1.00 18.45 240 GLY A C 1
ATOM 1780 O O . GLY A 1 224 ? 33.677 28.407 6.467 1.00 19.51 240 GLY A O 1
ATOM 1781 N N . THR A 1 225 ? 32.274 26.644 6.327 1.00 18.28 241 THR A N 1
ATOM 1782 C CA . THR A 1 225 ? 31.168 27.339 5.644 1.00 17.59 241 THR A CA 1
ATOM 1783 C C . THR A 1 225 ? 30.371 28.297 6.548 1.00 15.62 241 THR A C 1
ATOM 1784 O O . THR A 1 225 ? 29.728 29.234 6.051 1.00 15.82 241 THR A O 1
ATOM 1788 N N . GLY A 1 226 ? 30.409 28.055 7.850 1.00 14.80 242 GLY A N 1
ATOM 1789 C CA . GLY A 1 226 ? 29.509 28.743 8.757 1.00 13.70 242 GLY A CA 1
ATOM 1790 C C . GLY A 1 226 ? 28.055 28.400 8.441 1.00 13.24 242 GLY A C 1
ATOM 1791 O O . GLY A 1 226 ? 27.766 27.401 7.756 1.00 13.81 242 GLY A O 1
ATOM 1792 N N . LEU A 1 227 ? 27.153 29.207 8.990 1.00 12.19 243 LEU A N 1
ATOM 1793 C CA . LEU A 1 227 ? 25.700 29.021 8.826 1.00 11.89 243 LEU A CA 1
ATOM 1794 C C . LEU A 1 227 ? 25.240 29.555 7.480 1.00 11.66 243 LEU A C 1
ATOM 1795 O O . LEU A 1 227 ? 24.636 30.633 7.373 1.00 11.61 243 LEU A O 1
ATOM 1800 N N . ASN A 1 228 ? 25.517 28.783 6.430 1.00 12.02 244 ASN A N 1
ATOM 1801 C CA . ASN A 1 228 ? 25.381 29.290 5.071 1.00 13.13 244 ASN A CA 1
ATOM 1802 C C . ASN A 1 228 ? 24.240 28.698 4.251 1.00 13.08 244 ASN A C 1
ATOM 1803 O O . ASN A 1 228 ? 23.961 29.168 3.156 1.00 14.31 244 ASN A O 1
ATOM 1808 N N . GLN A 1 229 ? 23.578 27.666 4.757 1.00 13.02 245 GLN A N 1
ATOM 1809 C CA . GLN A 1 229 ? 22.562 26.992 3.973 1.00 12.69 245 GLN A CA 1
ATOM 1810 C C . GLN A 1 229 ? 21.179 27.636 4.091 1.00 12.85 245 GLN A C 1
ATOM 1811 O O . GLN A 1 229 ? 20.792 28.074 5.158 1.00 13.44 245 GLN A O 1
ATOM 1817 N N . ALA A 1 230 ? 20.422 27.609 3.005 1.00 11.57 246 ALA A N 1
ATOM 1818 C CA . ALA A 1 230 ? 18.982 27.830 3.031 1.00 11.30 246 ALA A CA 1
ATOM 1819 C C . ALA A 1 230 ? 18.381 26.812 3.982 1.00 10.20 246 ALA A C 1
ATOM 1820 O O . ALA A 1 230 ? 18.800 25.653 4.020 1.00 11.28 246 ALA A O 1
ATOM 1822 N N . THR A 1 231 ? 17.393 27.256 4.745 1.00 10.65 247 THR A N 1
ATOM 1823 C CA . THR A 1 231 ? 16.921 26.515 5.881 1.00 10.27 247 THR A CA 1
ATOM 1824 C C . THR A 1 231 ? 15.402 26.706 6.136 1.00 10.23 247 THR A C 1
ATOM 1825 O O . THR A 1 231 ? 14.756 27.611 5.584 1.00 10.41 247 THR A O 1
ATOM 1829 N N . ASN A 1 232 ? 14.869 25.812 6.977 1.00 10.27 248 ASN A N 1
ATOM 1830 C CA . ASN A 1 232 ? 13.464 25.810 7.381 1.00 10.86 248 ASN A CA 1
ATOM 1831 C C . ASN A 1 232 ? 13.254 26.535 8.709 1.00 11.39 248 ASN A C 1
ATOM 1832 O O . ASN A 1 232 ? 14.112 26.481 9.613 1.00 11.74 248 ASN A O 1
ATOM 1837 N N . ILE A 1 233 ? 12.113 27.197 8.812 1.00 10.57 249 ILE A N 1
ATOM 1838 C CA . ILE A 1 233 ? 11.660 27.797 10.074 1.00 11.13 249 ILE A CA 1
ATOM 1839 C C . ILE A 1 233 ? 10.851 26.770 10.853 1.00 10.67 249 ILE A C 1
ATOM 1840 O O . ILE A 1 233 ? 10.026 26.069 10.281 1.00 10.75 249 ILE A O 1
ATOM 1845 N N . ILE A 1 234 ? 11.096 26.709 12.165 1.00 8.54 250 ILE A N 1
ATOM 1846 C CA . ILE A 1 234 ? 10.368 25.844 13.086 1.00 9.45 250 ILE A CA 1
ATOM 1847 C C . ILE A 1 234 ? 9.888 26.650 14.297 1.00 10.06 250 ILE A C 1
ATOM 1848 O O . ILE A 1 234 ? 10.635 27.450 14.859 1.00 10.64 250 ILE A O 1
ATOM 1853 N N . ILE A 1 235 ? 8.645 26.429 14.700 1.00 9.70 251 ILE A N 1
ATOM 1854 C CA . ILE A 1 235 ? 8.153 26.871 16.014 1.00 9.34 251 ILE A CA 1
ATOM 1855 C C . ILE A 1 235 ? 7.559 25.651 16.709 1.00 10.52 251 ILE A C 1
ATOM 1856 O O . ILE A 1 235 ? 6.707 24.975 16.132 1.00 9.62 251 ILE A O 1
ATOM 1861 N N . ASP A 1 236 ? 8.050 25.299 17.893 1.00 9.68 252 ASP A N 1
ATOM 1862 C CA . ASP A 1 236 ? 7.595 24.045 18.541 1.00 10.05 252 ASP A CA 1
ATOM 1863 C C . ASP A 1 236 ? 7.676 24.113 20.067 1.00 9.85 252 ASP A C 1
ATOM 1864 O O . ASP A 1 236 ? 8.098 25.126 20.654 1.00 10.25 252 ASP A O 1
ATOM 1869 N N . CYS A 1 237 ? 7.241 23.024 20.669 1.00 10.52 253 CYS A N 1
ATOM 1870 C CA . CYS A 1 237 ? 7.469 22.797 22.085 1.00 10.53 253 CYS A CA 1
ATOM 1871 C C . CYS A 1 237 ? 7.992 21.375 22.249 1.00 10.74 253 CYS A C 1
ATOM 1872 O O . CYS A 1 237 ? 7.694 20.498 21.441 1.00 10.06 253 CYS A O 1
ATOM 1875 N N . GLU A 1 238 ? 8.832 21.159 23.259 1.00 10.49 254 GLU A N 1
ATOM 1876 C CA . GLU A 1 238 ? 9.513 19.887 23.428 1.00 10.28 254 GLU A CA 1
ATOM 1877 C C . GLU A 1 238 ? 9.602 19.514 24.909 1.00 11.40 254 GLU A C 1
ATOM 1878 O O . GLU A 1 238 ? 9.785 20.387 25.765 1.00 11.58 254 GLU A O 1
ATOM 1884 N N . ASN A 1 239 ? 9.491 18.212 25.182 1.00 11.36 255 ASN A N 1
ATOM 1885 C CA . ASN A 1 239 ? 9.640 17.637 26.546 1.00 12.50 255 ASN A CA 1
ATOM 1886 C C . ASN A 1 239 ? 11.062 17.041 26.659 1.00 11.96 255 ASN A C 1
ATOM 1887 O O . ASN A 1 239 ? 11.287 15.877 26.392 1.00 12.82 255 ASN A O 1
ATOM 1892 N N . GLN A 1 240 ? 12.035 17.887 27.004 1.00 11.57 256 GLN A N 1
ATOM 1893 C CA . GLN A 1 240 ? 13.434 17.570 26.799 1.00 11.10 256 GLN A CA 1
ATOM 1894 C C . GLN A 1 240 ? 13.998 16.834 27.985 1.00 11.97 256 GLN A C 1
ATOM 1895 O O . GLN A 1 240 ? 14.899 17.323 28.650 1.00 12.06 256 GLN A O 1
ATOM 1901 N N . THR A 1 241 ? 13.494 15.624 28.202 1.00 12.75 257 THR A N 1
ATOM 1902 C CA . THR A 1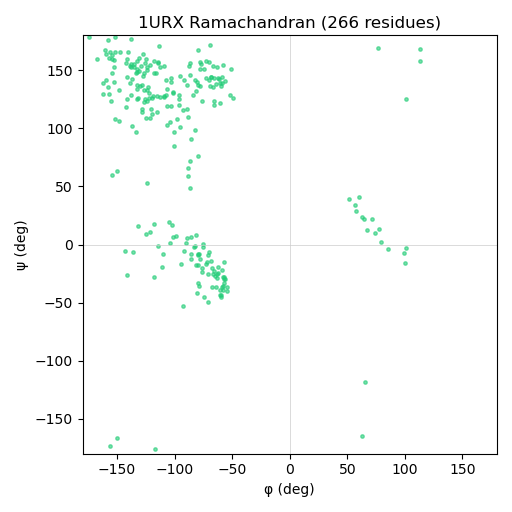 241 ? 13.822 14.871 29.400 1.00 13.40 257 THR A CA 1
ATOM 1903 C C . THR A 1 241 ? 15.195 14.261 29.405 1.00 14.63 257 THR A C 1
ATOM 1904 O O . THR A 1 241 ? 15.582 13.687 30.424 1.00 15.41 257 THR A O 1
ATOM 1908 N N . ASP A 1 242 ? 15.969 14.409 28.332 1.00 14.38 258 ASP A N 1
ATOM 1909 C CA . ASP A 1 242 ? 17.401 14.071 28.427 1.00 16.00 258 ASP A CA 1
ATOM 1910 C C . ASP A 1 242 ? 18.156 14.936 29.440 1.00 16.44 258 ASP A C 1
ATOM 1911 O O . ASP A 1 242 ? 19.210 14.524 29.987 1.00 18.20 258 ASP A O 1
ATOM 1916 N N . TRP A 1 243 ? 17.638 16.137 29.726 1.00 16.37 259 TRP A N 1
ATOM 1917 C CA . TRP A 1 243 ? 18.258 17.014 30.711 1.00 16.80 259 TRP A CA 1
ATOM 1918 C C . TRP A 1 243 ? 17.288 17.823 31.585 1.00 17.45 259 TRP A C 1
ATOM 1919 O O . TRP A 1 243 ? 17.770 18.511 32.491 1.00 19.60 259 TRP A O 1
ATOM 1930 N N . ARG A 1 244 ? 15.968 17.768 31.320 1.00 15.88 260 ARG A N 1
ATOM 1931 C CA . ARG A 1 244 ? 14.993 18.520 32.079 1.00 15.61 260 ARG A CA 1
ATOM 1932 C C . ARG A 1 244 ? 14.087 17.570 32.835 1.00 14.97 260 ARG A C 1
ATOM 1933 O O . ARG A 1 244 ? 13.868 16.445 32.409 1.00 15.93 260 ARG A O 1
ATOM 1941 N N . PRO A 1 245 ? 13.488 18.036 33.920 1.00 16.36 261 PRO A N 1
ATOM 1942 C CA . PRO A 1 245 ? 12.441 17.226 34.567 1.00 16.23 261 PRO A CA 1
ATOM 1943 C C . PRO A 1 245 ? 11.267 17.016 33.653 1.00 16.81 261 PRO A C 1
ATOM 1944 O O . PRO A 1 245 ? 10.909 17.937 32.881 1.00 17.03 261 PRO A O 1
ATOM 1948 N N . ALA A 1 246 ? 10.658 15.834 33.706 1.00 16.28 262 ALA A N 1
ATOM 1949 C CA . ALA A 1 246 ? 9.471 15.592 32.883 1.00 15.49 262 ALA A CA 1
ATOM 1950 C C . ALA A 1 246 ? 8.276 16.405 33.347 1.00 14.60 262 ALA A C 1
ATOM 1951 O O . ALA A 1 246 ? 8.060 16.601 34.536 1.00 14.33 262 ALA A O 1
ATOM 1953 N N . ALA A 1 247 ? 7.468 16.847 32.401 1.00 14.40 263 ALA A N 1
ATOM 1954 C CA . ALA A 1 247 ? 6.207 17.491 32.739 1.00 12.89 263 ALA A CA 1
ATOM 1955 C C . ALA A 1 247 ? 5.314 16.446 33.400 1.00 13.36 263 ALA A C 1
ATOM 1956 O O . ALA A 1 247 ? 5.337 15.288 33.023 1.00 13.65 263 ALA A O 1
ATOM 1958 N N . THR A 1 248 ? 4.525 16.839 34.393 1.00 13.95 264 THR A N 1
ATOM 1959 C CA . THR A 1 248 ? 3.526 15.902 34.920 1.00 13.27 264 THR A CA 1
ATOM 1960 C C . THR A 1 248 ? 2.367 15.847 33.951 1.00 12.27 264 THR A C 1
ATOM 1961 O O . THR A 1 248 ? 2.111 16.792 33.227 1.00 12.29 264 THR A O 1
ATOM 1965 N N . GLN A 1 249 ? 1.622 14.747 33.952 1.00 11.49 265 GLN A N 1
ATOM 1966 C CA . GLN A 1 249 ? 0.473 14.629 33.083 1.00 11.64 265 GLN A CA 1
ATOM 1967 C C . GLN A 1 249 ? -0.584 15.689 33.354 1.00 11.49 265 GLN A C 1
ATOM 1968 O O . GLN A 1 249 ? -1.168 16.230 32.437 1.00 11.84 265 GLN A O 1
ATOM 1974 N N . GLU A 1 250 ? -0.826 16.020 34.633 1.00 11.72 266 GLU A N 1
ATOM 1975 C CA . GLU A 1 250 ? -1.791 17.056 34.935 1.00 11.63 266 GLU A CA 1
ATOM 1976 C C . GLU A 1 250 ? -1.373 18.453 34.409 1.00 11.72 266 GLU A C 1
ATOM 1977 O O . GLU A 1 250 ? -2.197 19.232 33.988 1.00 13.13 266 GLU A O 1
ATOM 1983 N N . GLU A 1 251 ? -0.081 18.758 34.464 1.00 12.59 267 GLU A N 1
ATOM 1984 C CA . GLU A 1 251 ? 0.426 20.034 33.921 1.00 12.31 267 GLU A CA 1
ATOM 1985 C C . GLU A 1 251 ? 0.089 20.091 32.433 1.00 12.23 267 GLU A C 1
ATOM 1986 O O . GLU A 1 251 ? -0.412 21.091 31.932 1.00 13.00 267 GLU A O 1
ATOM 1992 N N . LEU A 1 252 ? 0.341 18.995 31.758 1.00 12.60 268 LEU A N 1
ATOM 1993 C CA . LEU A 1 252 ? 0.081 18.889 30.321 1.00 12.03 268 LEU A CA 1
ATOM 1994 C C . LEU A 1 252 ? -1.404 18.986 29.971 1.00 13.18 268 LEU A C 1
ATOM 1995 O O . LEU A 1 252 ? -1.780 19.366 28.869 1.00 13.00 268 LEU A O 1
ATOM 2000 N N . ALA A 1 253 ? -2.271 18.587 30.916 1.00 12.86 269 ALA A N 1
ATOM 2001 C CA . ALA A 1 253 ? -3.720 18.662 30.728 1.00 12.27 269 ALA A CA 1
ATOM 2002 C C . ALA A 1 253 ? -4.336 20.037 30.984 1.00 12.89 269 ALA A C 1
ATOM 2003 O O . ALA A 1 253 ? -5.496 20.266 30.653 1.00 12.93 269 ALA A O 1
ATOM 2005 N N . ASP A 1 254 ? -3.599 20.902 31.671 1.00 13.40 270 ASP A N 1
ATOM 2006 C CA . ASP A 1 254 ? -4.092 22.194 32.097 1.00 14.55 270 ASP A CA 1
ATOM 2007 C C . ASP A 1 254 ? -4.012 23.234 30.990 1.00 15.59 270 ASP A C 1
ATOM 2008 O O . ASP A 1 254 ? -2.938 23.804 30.723 1.00 15.03 270 ASP A O 1
ATOM 2013 N N . ASP A 1 255 ? -5.141 23.452 30.316 1.00 16.80 271 ASP A N 1
ATOM 2014 C CA . ASP A 1 255 ? -5.101 24.348 29.155 1.00 18.19 271 ASP A CA 1
ATOM 2015 C C . ASP A 1 255 ? -5.013 25.856 29.443 1.00 17.61 271 ASP A C 1
ATOM 2016 O O . ASP A 1 255 ? -4.893 26.670 28.520 1.00 17.94 271 ASP A O 1
ATOM 2021 N N . SER A 1 256 ? -4.975 26.221 30.710 1.00 17.74 272 SER A N 1
ATOM 2022 C CA . SER A 1 256 ? -4.604 27.571 31.094 1.00 17.53 272 SER A CA 1
ATOM 2023 C C . SER A 1 256 ? -3.089 27.789 31.088 1.00 16.44 272 SER A C 1
ATOM 2024 O O . SER A 1 256 ? -2.622 28.920 31.236 1.00 17.62 272 SER A O 1
ATOM 2027 N N . LYS A 1 257 ? -2.317 26.714 30.909 1.00 14.93 273 LYS A N 1
ATOM 2028 C CA . LYS A 1 257 ? -0.866 26.741 31.032 1.00 14.68 273 LYS A CA 1
ATOM 2029 C C . LYS A 1 257 ? -0.109 25.986 29.945 1.00 13.52 273 LYS A C 1
ATOM 2030 O O . LYS A 1 257 ? 1.111 26.056 29.929 1.00 13.36 273 LYS A O 1
ATOM 2036 N N . ASN A 1 258 ? -0.808 25.264 29.076 1.00 12.40 274 ASN A N 1
ATOM 2037 C CA . ASN A 1 258 ? -0.136 24.322 28.158 1.00 12.36 274 ASN A CA 1
ATOM 2038 C C . ASN A 1 258 ? -0.058 24.825 26.717 1.00 11.81 274 ASN A C 1
ATOM 2039 O O . ASN A 1 258 ? 0.180 24.022 25.807 1.00 11.13 274 ASN A O 1
ATOM 2044 N N . ILE A 1 259 ? -0.207 26.144 26.518 1.00 11.83 275 ILE A N 1
ATOM 2045 C CA . ILE A 1 259 ? -0.140 26.733 25.168 1.00 11.18 275 ILE A CA 1
ATOM 2046 C C . ILE A 1 259 ? 0.965 27.801 25.087 1.00 11.82 275 ILE A C 1
ATOM 2047 O O . ILE A 1 259 ? 1.040 28.733 25.881 1.00 11.21 275 ILE A O 1
ATOM 2052 N N . PHE A 1 260 ? 1.835 27.599 24.100 1.00 11.64 276 PHE A N 1
ATOM 2053 C CA . PHE A 1 260 ? 2.828 28.576 23.643 1.00 11.62 276 PHE A CA 1
ATOM 2054 C C . PHE A 1 260 ? 2.141 29.417 22.582 1.00 12.00 276 PHE A C 1
ATOM 2055 O O . PHE A 1 260 ? 1.838 28.925 21.489 1.00 11.79 276 PHE A O 1
ATOM 2063 N N . TRP A 1 261 ? 1.864 30.683 22.903 1.00 11.87 277 TRP A N 1
ATOM 2064 C CA . TRP A 1 261 ? 1.055 31.573 22.034 1.00 12.55 277 TRP A CA 1
ATOM 2065 C C . TRP A 1 261 ? 1.986 32.422 21.171 1.00 12.11 277 TRP A C 1
ATOM 2066 O O . TRP A 1 261 ? 2.891 33.052 21.681 1.00 12.88 277 TRP A O 1
ATOM 2077 N N . VAL A 1 262 ? 1.757 32.441 19.874 1.00 11.73 278 VAL A N 1
ATOM 2078 C CA . VAL A 1 262 ? 2.496 33.263 18.924 1.00 11.90 278 VAL A CA 1
ATOM 2079 C C . VAL A 1 262 ? 1.482 34.167 18.208 1.00 11.76 278 VAL A C 1
ATOM 2080 O O . VAL A 1 262 ? 0.689 33.698 17.429 1.00 12.73 278 VAL A O 1
ATOM 2084 N N . ASP A 1 263 ? 1.510 35.458 18.516 1.00 11.90 279 ASP A N 1
ATOM 2085 C CA . ASP A 1 263 ? 0.633 36.434 17.867 1.00 12.58 279 ASP A CA 1
ATOM 2086 C C . ASP A 1 263 ? 0.952 36.644 16.406 1.00 13.02 279 ASP A C 1
ATOM 2087 O O . ASP A 1 263 ? 0.040 36.874 15.577 1.00 11.84 279 ASP A O 1
ATOM 2092 N N . TRP A 1 264 ? 2.242 36.611 16.074 1.00 11.83 280 TRP A N 1
ATOM 2093 C CA . TRP A 1 264 ? 2.665 36.810 14.711 1.00 11.83 280 TRP A CA 1
ATOM 2094 C C . TRP A 1 264 ? 4.109 36.441 14.511 1.00 11.89 280 TRP A C 1
ATOM 2095 O O . TRP A 1 264 ? 4.878 36.390 15.475 1.00 12.15 280 TRP A O 1
ATOM 2106 N N . ILE A 1 265 ? 4.444 36.200 13.250 1.00 11.83 281 ILE A N 1
ATOM 2107 C CA . ILE A 1 265 ? 5.842 36.004 12.819 1.00 11.98 281 ILE A CA 1
ATOM 2108 C C . ILE A 1 265 ? 6.059 36.955 11.639 1.00 12.63 281 ILE A C 1
ATOM 2109 O O . ILE A 1 265 ? 5.197 37.061 10.763 1.00 12.87 281 ILE A O 1
ATOM 2114 N N . ARG A 1 266 ? 7.201 37.637 11.599 1.00 13.30 282 ARG A N 1
ATOM 2115 C CA . ARG A 1 266 ? 7.530 38.473 10.443 1.00 13.21 282 ARG A CA 1
ATOM 2116 C C . ARG A 1 266 ? 8.985 38.279 10.064 1.00 12.73 282 ARG A C 1
ATOM 2117 O O . ARG A 1 266 ? 9.842 38.093 10.943 1.00 13.30 282 ARG A O 1
ATOM 2125 N N . VAL A 1 267 ? 9.236 38.278 8.763 1.00 14.07 283 VAL A N 1
ATOM 2126 C CA . VAL A 1 267 ? 10.572 38.002 8.190 1.00 13.55 283 VAL A CA 1
ATOM 2127 C C . VAL A 1 267 ? 10.883 39.069 7.137 1.00 14.96 283 VAL A C 1
ATOM 2128 O O . VAL A 1 267 ? 10.038 39.380 6.347 1.00 15.43 283 VAL A O 1
ATOM 2132 N N . TYR A 1 268 ? 12.080 39.644 7.164 1.00 15.46 284 TYR A N 1
ATOM 2133 C CA . TYR A 1 268 ? 12.462 40.699 6.210 1.00 15.53 284 TYR A CA 1
ATOM 2134 C C . TYR A 1 268 ? 13.859 40.432 5.669 1.00 17.14 284 TYR A C 1
ATOM 2135 O O . TYR A 1 268 ? 14.665 39.748 6.290 1.00 15.37 284 TYR A O 1
ATOM 2144 N N . LYS A 1 269 ? 14.120 40.968 4.476 1.00 17.76 285 LYS A N 1
ATOM 2145 C CA . LYS A 1 269 ? 15.469 41.005 3.901 1.00 18.96 285 LYS A CA 1
ATOM 2146 C C . LYS A 1 269 ? 15.826 42.462 3.562 1.00 19.68 285 LYS A C 1
ATOM 2147 O O . LYS A 1 269 ? 14.940 43.293 3.344 1.00 19.78 285 LYS A O 1
ATOM 2153 N N . PRO A 1 270 ? 17.113 42.788 3.619 1.00 21.43 286 PRO A N 1
ATOM 2154 C CA . PRO A 1 270 ? 17.581 44.146 3.316 1.00 22.74 286 PRO A CA 1
ATOM 2155 C C . PRO A 1 270 ? 17.628 44.421 1.825 1.00 24.68 286 PRO A C 1
ATOM 2156 O O . PRO A 1 270 ? 18.078 43.570 1.048 1.00 24.82 286 PRO A O 1
ATOM 2160 N N . VAL A 1 271 ? 17.159 45.614 1.445 1.00 25.73 287 VAL A N 1
ATOM 2161 C CA . VAL A 1 271 ? 17.066 46.042 0.038 1.00 27.49 287 VAL A CA 1
ATOM 2162 C C . VAL A 1 271 ? 17.409 47.533 -0.085 1.00 28.07 287 VAL A C 1
ATOM 2163 O O . VAL A 1 271 ? 17.331 48.286 0.880 1.00 28.28 287 VAL A O 1
ATOM 2167 N N . ALA A 1 272 ? 17.832 47.940 -1.275 1.00 30.17 288 ALA A N 1
ATOM 2168 C CA . ALA A 1 272 ? 18.232 49.330 -1.519 1.00 30.98 288 ALA A CA 1
ATOM 2169 C C . ALA A 1 272 ? 17.026 50.267 -1.496 1.00 31.35 288 ALA A C 1
ATOM 2170 O O . ALA A 1 272 ? 16.069 50.019 -2.221 1.00 32.38 288 ALA A O 1
#

B-factor: mean 16.97, std 6.66, range [4.72, 47.74]

Organism: Zobellia galactanivorans (strain DSM 12802 / CCUG 47099 / CIP 106680 / NCIMB 13871 / Dsij) (NCBI:txid63186)

Secondary structure (DSSP, 8-state):
-TTTTPPP-S---TT-EEEE-GGG-B---SEEBTTB--HHHHTTEESS-SSS---STTEEE-GGGEEEESS-EEEEEEEEETTEEEE-EEEESS-B-SSEEEEEEEE--SSSSEEEEEEE-TTS-EEEEEEEEE--GGG-HHHHTEEEEEEEEEEETTEEEE---SGGGEEE-TT--GGGS-EEEEEEEEETTEEEEEETTEEEEEE-HHHH-TT-TTTT--S-S-BEEEEEEE--TTTSPPPPHHHHH-TTTSEEEEEEEEEEEEE-

Foldseek 3Di:
DVCPPPAQLDDLDVPKGKDWDVQAWALLQDWAFVVRADCSDPSWKAFDDPDDDQAADQGGEDRRQWTGDRQWIWFFWAFPPPLHIYTTKMKTPDWDFPQKKKKFWWAAFQWQKKWWKKWAAPVRFWMFTLWIAGQHCVQPLVRQFWIFGWIWGFDVVVTDIDIDDDPLRIHGDPSPGRNPGIKMRMWRPHALFWIWIDINSHTRDIGGRCRQCVPCSPVPRGNGDTIMIMTMIHQNVVPTDGTDNVQSHDPVGGIIITSIMIMIHMDD

InterPro domains:
  IPR000757 Beta-glucanase-like, N-terminal domain [PS51762] (21-289)
  IPR008979 Galactose-binding-like domain superfamily [SSF49785] (304-446)
  IPR013320 Concanavalin A-like lectin/glucanase domain superfamily [SSF49899] (20-289)
  IPR016287 Beta-agarase [cd02178] (19-285)
  IPR026444 Secretion system, C-terminal sorting domain [PF18962] (471-536)
  IPR026444 Secretion system, C-terminal sorting domain [TIGR04183] (471-539)
  IPR049033 Beta-agarase/YXIM esterase-like, galactose-binding domain-like [PF21254] (303-441)

Nearest PDB structures (foldseek):
  1urx-assembly1_A  TM=1.004E+00  e=4.456E-59  Zobellia galactanivorans
  1o4y-assembly1_A  TM=1.000E+00  e=2.252E-56  Zobellia galactanivorans
  4atf-assembly1_A  TM=9.584E-01  e=1.172E-32  Zobellia galactanivorans
  1o4z-assembly1_A  TM=9.442E-01  e=1.042E-31  Zobellia galactanivorans
  7fgz-assembly1_A  TM=9.051E-01  e=4.046E-24  Aquimarina sp.

Solvent-accessible surface area: 10837 Å² total; per-residue (Å²): 125,55,13,129,76,57,105,26,39,5,104,29,34,150,75,85,77,36,99,47,48,106,72,0,3,9,7,0,81,37,87,2,44,101,85,77,57,44,106,49,0,47,59,43,2,61,28,45,9,31,70,73,118,72,13,30,42,16,6,48,18,48,31,55,18,0,58,1,69,30,53,28,0,0,0,22,0,59,42,26,30,148,40,91,0,79,0,0,0,1,0,3,113,44,93,13,73,67,45,0,0,0,0,0,64,0,70,5,3,49,1,4,2,2,1,8,0,26,2,8,0,89,69,35,26,8,3,3,10,1,0,26,0,5,1,14,65,112,8,30,73,122,42,0,39,38,0,9,2,1,0,25,0,24,68,97,138,101,125,52,72,26,31,4,157,38,142,61,1,48,65,100,58,71,20,69,30,2,54,66,43,70,24,40,1,2,0,9,2,93,44,18,39,28,0,22,0,5,9,68,26,93,112,39,29,57,1,80,154,87,60,0,22,78,95,93,32,22,59,51,59,1,1,50,61,41,3,6,1,0,0,0,0,18,1,20,43,127,121,32,52,46,4,66,60,121,32,0,60,39,104,96,93,0,18,0,55,0,18,3,0,0,0,21,60,25,46,106

Sequence (268 aa):
QDWNGIPVPANPGNGMTWQLQDNVSDSFNYTSSEGNRPTAFTSKWKPSYINGWTGPGSTIFNAPQAWTNGSQLAIQAQPAGNGKSYNGIITSKNKIQYPVYMEIKAKIMDQVLANAFWTLTDDETQSIDIMEGYGSDRGGTWFAQRMHLSHHTFIRNPFTDYQPMGDATWYYNGGTPWRSAYHRYGCYWKDPFTLEYYIDGVKVRTVTRAEIDPNNHLGGTGLNQATNIIIDCENQTDWRPAATQEELADDSKNIFWVDWIRVYKPVA

Radius of gyration: 17.51 Å; Cα contacts (8 Å, |Δi|>4): 711; chains: 1; bounding box: 45×47×40 Å